Protein AF-A0AAV2RPK0-F1 (afdb_monomer_lite)

Radius of gyration: 23.75 Å; chains: 1; bounding box: 64×41×60 Å

Foldseek 3Di:
DDDDDAFWKKWFAQPPPRDIWIWGFHAAPDDCPDPQNQWTFTQTDPPRDTDIDRQVNGHPIDTQDPVNVVVVLVVDVLQVVQVVVQVVVCVVLVVDDDDDCPPDDAFEKDKDWDWDQDPVGIHIHIDIDTPCVSDPCVPPDPDDPDDDPVNVVVVVVVCVVVVHDDDDDDDPPPVSNDDDDPDDDPDHHHDD

InterPro domains:
  IPR013103 Reverse transcriptase, RNA-dependent DNA polymerase [PF07727] (93-182)

Secondary structure (DSSP, 8-state):
-PPPPTT-EEEEE-TTT--EEEEEEEEESS-TTSTTTTEEEEEETTT--EEEEEGGGSEEEEEE-HHHHHHHHHTSHHHHHHHHHHHHHHHHTT-------SS--EEEEEEEEEEEEETTEEEEEEEEEE-TTSS--SSS-----PPPHHHHHHHHHHHHHTTPPP-----TTGGGSPPPP-S-----EEE-

pLDDT: mean 79.2, std 11.33, range [47.5, 97.06]

Sequence (192 aa):
MGYWKKGQRFQGLDPVTGMLISGKILGRAGKVTGVNKDCYNVQLDNDGWTGWFNLATLRELSEVNENIEMIILFSNDAVSLAKNKEIQTWIDNKVFEVVPNEGQRAISVRWIVTEKTKDNGLVIKARLVARGFEEDTTSLRKDSPTCSKESVRLLVAFASSKQWACNTVDVKSAYLQGDKIERDIPKTTTRI

Structure (mmCIF, N/CA/C/O backbone):
data_AF-A0AAV2RPK0-F1
#
_entry.id   AF-A0AAV2RPK0-F1
#
loop_
_atom_site.group_PDB
_atom_site.id
_atom_site.type_symbol
_atom_site.label_atom_id
_atom_site.label_alt_id
_atom_site.label_comp_id
_atom_site.label_asym_id
_atom_site.label_entity_id
_atom_site.label_seq_id
_atom_site.pdbx_PDB_ins_code
_atom_site.Cartn_x
_atom_site.Cartn_y
_atom_site.Cartn_z
_atom_site.occupancy
_atom_site.B_iso_or_equiv
_atom_site.auth_seq_id
_atom_site.auth_comp_id
_atom_site.auth_asym_id
_atom_site.auth_atom_id
_atom_site.pdbx_PDB_model_num
ATOM 1 N N . MET A 1 1 ? 17.422 23.963 16.331 1.00 50.62 1 MET A N 1
ATOM 2 C CA . MET A 1 1 ? 16.840 22.823 15.592 1.00 50.62 1 MET A CA 1
ATOM 3 C C . MET A 1 1 ? 15.328 22.899 15.700 1.00 50.62 1 MET A C 1
ATOM 5 O O . MET A 1 1 ? 14.833 23.236 16.770 1.00 50.62 1 MET A O 1
ATOM 9 N N . GLY A 1 2 ? 14.617 22.697 14.589 1.00 66.88 2 GLY A N 1
ATOM 10 C CA . GLY A 1 2 ? 13.153 22.657 14.579 1.00 66.88 2 GLY A CA 1
ATOM 11 C C . GLY A 1 2 ? 12.616 21.484 15.403 1.00 66.88 2 GLY A C 1
ATOM 12 O O . GLY A 1 2 ? 13.356 20.567 15.747 1.00 66.88 2 GLY A O 1
ATOM 13 N N . TYR A 1 3 ? 11.335 21.531 15.754 1.00 77.06 3 TYR A N 1
ATOM 14 C CA . TYR A 1 3 ? 10.669 20.417 16.426 1.00 77.06 3 TYR A CA 1
ATOM 15 C C . TYR A 1 3 ? 10.480 19.249 15.457 1.00 77.06 3 TYR A C 1
ATOM 17 O O . TYR A 1 3 ? 10.251 19.457 14.263 1.00 77.06 3 TYR A O 1
ATOM 25 N N . TRP A 1 4 ? 10.493 18.034 15.993 1.00 83.62 4 TRP A N 1
ATOM 26 C CA . TRP A 1 4 ? 10.184 16.857 15.202 1.00 83.62 4 TRP A CA 1
ATOM 27 C C . TRP A 1 4 ? 8.678 16.715 14.975 1.00 83.62 4 TRP A C 1
ATOM 29 O O . TRP A 1 4 ? 7.860 16.903 15.883 1.00 83.62 4 TRP A O 1
ATOM 39 N N . LYS A 1 5 ? 8.308 16.374 13.746 1.00 83.44 5 LYS A N 1
ATOM 40 C CA . LYS A 1 5 ? 6.942 16.144 13.288 1.00 83.44 5 LYS A CA 1
ATOM 41 C C . LYS A 1 5 ? 6.617 14.655 13.333 1.00 83.44 5 LYS A C 1
ATOM 43 O O . LYS A 1 5 ? 7.469 13.796 13.118 1.00 83.44 5 LYS A O 1
ATOM 48 N N . LYS A 1 6 ? 5.339 14.352 13.568 1.00 82.69 6 LYS A N 1
ATOM 49 C CA . LYS A 1 6 ? 4.816 12.987 13.466 1.00 82.69 6 LYS A CA 1
ATOM 50 C C . LYS A 1 6 ? 5.127 12.423 12.078 1.00 82.69 6 LYS A C 1
ATOM 52 O O . LYS A 1 6 ? 4.790 13.048 11.077 1.00 82.69 6 LYS A O 1
ATOM 57 N N . GLY A 1 7 ? 5.718 11.236 12.043 1.00 75.31 7 GLY A N 1
ATOM 58 C CA . GLY A 1 7 ? 6.092 10.535 10.822 1.00 75.31 7 GLY A CA 1
ATOM 59 C C . GLY A 1 7 ? 7.565 10.657 10.438 1.00 75.31 7 GLY A C 1
ATOM 60 O O . GLY A 1 7 ? 8.012 9.786 9.704 1.00 75.31 7 GLY A O 1
ATOM 61 N N . GLN A 1 8 ? 8.306 11.646 10.955 1.00 84.50 8 GLN A N 1
ATOM 62 C CA . GLN A 1 8 ? 9.751 11.754 10.719 1.00 84.50 8 GLN A CA 1
ATOM 63 C C . GLN A 1 8 ? 10.505 10.607 11.397 1.00 84.50 8 GLN A C 1
ATOM 65 O O . GLN A 1 8 ? 10.111 10.159 12.483 1.00 84.50 8 GLN A O 1
ATOM 70 N N . ARG A 1 9 ? 11.602 10.165 10.781 1.00 84.19 9 ARG A N 1
ATOM 71 C CA . ARG A 1 9 ? 12.563 9.259 11.404 1.00 84.19 9 ARG A CA 1
ATOM 72 C C . ARG A 1 9 ? 13.792 9.984 11.903 1.00 84.19 9 ARG A C 1
ATOM 74 O O . ARG A 1 9 ? 14.285 10.928 11.288 1.00 84.19 9 ARG A O 1
ATOM 81 N N . PHE A 1 10 ? 14.309 9.475 13.006 1.00 86.94 10 PHE A N 1
ATOM 82 C CA . PHE A 1 10 ? 15.571 9.898 13.573 1.00 86.94 10 PHE A CA 1
ATOM 83 C C . PHE A 1 10 ? 16.553 8.733 13.566 1.00 86.94 10 PHE A C 1
ATOM 85 O O . PHE A 1 10 ? 16.163 7.568 13.652 1.00 86.94 10 PHE A O 1
ATOM 92 N N . GLN A 1 11 ? 17.829 9.078 13.502 1.00 86.75 11 GLN A N 1
ATOM 93 C CA . GLN A 1 11 ? 18.926 8.194 13.854 1.00 86.75 11 GLN A CA 1
ATOM 94 C C . GLN A 1 11 ? 19.863 8.949 14.795 1.00 86.75 11 GLN A C 1
ATOM 96 O O . GLN A 1 11 ? 20.051 10.161 14.663 1.00 86.75 11 GLN A O 1
ATOM 101 N N . GLY A 1 12 ? 20.439 8.241 15.752 1.00 85.62 12 GLY A N 1
ATOM 102 C CA . GLY A 1 12 ? 21.429 8.783 16.667 1.00 85.62 12 GLY A CA 1
ATOM 103 C C . GLY A 1 12 ? 22.145 7.665 17.403 1.00 85.62 12 GLY A C 1
ATOM 104 O O . GLY A 1 12 ? 21.706 6.519 17.397 1.00 85.62 12 GLY A O 1
ATOM 105 N N . LEU A 1 13 ? 23.263 7.995 18.029 1.00 84.75 13 LEU A N 1
ATOM 106 C CA . LEU A 1 13 ? 24.045 7.051 18.814 1.00 84.75 13 LEU A CA 1
ATOM 107 C C . LEU A 1 13 ? 23.653 7.156 20.286 1.00 84.75 13 LEU A C 1
ATOM 109 O O . LEU A 1 13 ? 23.556 8.258 20.839 1.00 84.75 13 LEU A O 1
ATOM 113 N N . ASP A 1 14 ? 23.458 6.008 20.927 1.00 84.56 14 ASP A N 1
ATOM 114 C CA . ASP A 1 14 ? 23.323 5.933 22.377 1.00 84.56 14 ASP A CA 1
ATOM 115 C C . ASP A 1 14 ? 24.609 6.477 23.032 1.00 84.56 14 ASP A C 1
ATOM 117 O O . ASP A 1 14 ? 25.707 5.995 22.731 1.00 84.56 14 ASP A O 1
ATOM 121 N N . PRO A 1 15 ? 24.523 7.476 23.927 1.00 82.12 15 PRO A N 1
ATOM 122 C CA . PRO A 1 15 ? 25.696 8.060 24.573 1.00 82.12 15 PRO A CA 1
ATOM 123 C C . PRO A 1 15 ? 26.467 7.082 25.471 1.00 82.12 15 PRO A C 1
ATOM 125 O O . PRO A 1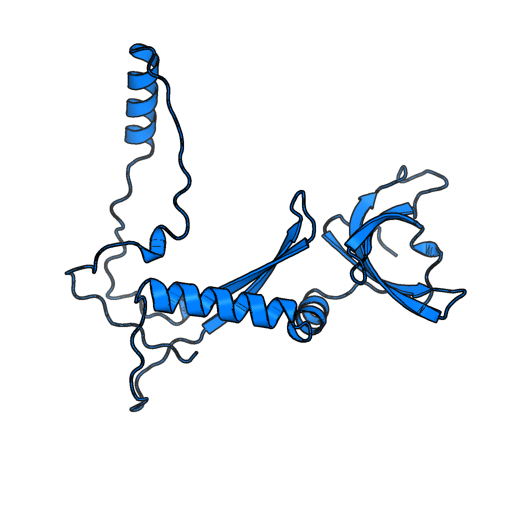 15 ? 27.632 7.354 25.765 1.00 82.12 15 PRO A O 1
ATOM 128 N N . VAL A 1 16 ? 25.830 6.002 25.936 1.00 83.00 16 VAL A N 1
ATOM 129 C CA . VAL A 1 16 ? 26.418 5.008 26.845 1.00 83.00 16 VAL A CA 1
ATOM 130 C C . VAL A 1 16 ? 26.957 3.818 26.065 1.00 83.00 16 VAL A C 1
ATOM 132 O O . VAL A 1 16 ? 28.109 3.435 26.249 1.00 83.00 16 VAL A O 1
ATOM 135 N N . THR A 1 17 ? 26.132 3.228 25.200 1.00 82.19 17 THR A N 1
ATOM 136 C CA . THR A 1 17 ? 26.488 1.986 24.495 1.00 82.19 17 THR A CA 1
ATOM 137 C C . THR A 1 17 ? 27.165 2.229 23.148 1.00 82.19 17 THR A C 1
ATOM 139 O O . THR A 1 17 ? 27.795 1.321 22.612 1.00 82.19 17 THR A O 1
ATOM 142 N N . GLY A 1 18 ? 27.046 3.436 22.582 1.00 80.19 18 GLY A N 1
ATOM 143 C CA . GLY A 1 18 ? 27.517 3.751 21.232 1.00 80.19 18 GLY A CA 1
ATOM 144 C C . GLY A 1 18 ? 26.730 3.044 20.125 1.00 80.19 18 GLY A C 1
ATOM 145 O O . GLY A 1 18 ? 27.115 3.126 18.961 1.00 80.19 18 GLY A O 1
ATOM 146 N N . MET A 1 19 ? 25.646 2.338 20.461 1.00 79.50 19 MET A N 1
ATOM 147 C CA . MET A 1 19 ? 24.810 1.654 19.482 1.00 79.50 19 MET A CA 1
ATOM 148 C C . MET A 1 19 ? 23.970 2.654 18.692 1.00 79.50 19 MET A C 1
ATOM 150 O O . MET A 1 19 ? 23.486 3.651 19.234 1.00 79.50 19 MET A O 1
ATOM 154 N N . LEU A 1 20 ? 23.769 2.362 17.407 1.00 80.25 20 LEU A N 1
ATOM 155 C CA . LEU A 1 20 ? 22.861 3.125 16.563 1.00 80.25 20 LEU A CA 1
ATOM 156 C C . LEU A 1 20 ? 21.414 2.853 16.985 1.00 80.25 20 LEU A C 1
ATOM 158 O O . LEU A 1 20 ? 20.930 1.723 16.922 1.00 80.25 20 LEU A O 1
ATOM 162 N N . ILE A 1 21 ? 20.730 3.918 17.385 1.00 82.00 21 ILE A N 1
ATOM 163 C CA . ILE A 1 21 ? 19.302 3.948 17.664 1.00 82.00 21 ILE A CA 1
ATOM 164 C C . ILE A 1 21 ? 18.639 4.696 16.514 1.00 82.00 21 ILE A C 1
ATOM 166 O O . ILE A 1 21 ? 18.865 5.892 16.322 1.00 82.00 21 ILE A O 1
ATOM 170 N N . SER A 1 22 ? 17.794 3.995 15.767 1.00 84.19 22 SER A N 1
ATOM 171 C CA . SER A 1 22 ? 16.928 4.599 14.762 1.00 84.19 22 SER A CA 1
ATOM 172 C C . SER A 1 22 ? 15.473 4.244 15.022 1.00 84.19 22 SER A C 1
ATOM 174 O O . SER A 1 22 ? 15.149 3.207 15.612 1.00 84.19 22 SER A O 1
ATOM 176 N N . GLY A 1 23 ? 14.582 5.147 14.634 1.00 82.88 23 GLY A N 1
ATOM 177 C CA . GLY A 1 23 ? 13.164 4.959 14.867 1.00 82.88 23 GLY A CA 1
ATOM 178 C C . GLY A 1 23 ? 12.308 6.078 14.310 1.00 82.88 23 GLY A C 1
ATOM 179 O O . GLY A 1 23 ? 12.785 7.124 13.867 1.00 82.88 23 GLY A O 1
ATOM 180 N N . LYS A 1 24 ? 11.000 5.854 14.356 1.00 86.62 24 LYS A N 1
ATOM 181 C CA . LYS A 1 24 ? 9.972 6.748 13.839 1.00 86.62 24 LYS A CA 1
ATOM 182 C C . LYS A 1 24 ? 9.263 7.503 14.950 1.00 86.62 24 LYS A C 1
ATOM 184 O O . LYS A 1 24 ? 8.900 6.938 15.978 1.00 86.62 24 LYS A O 1
ATOM 189 N N . ILE A 1 25 ? 8.980 8.777 14.712 1.00 88.38 25 ILE A N 1
ATOM 190 C CA . ILE A 1 25 ? 8.284 9.642 15.664 1.00 88.38 25 ILE A CA 1
ATOM 191 C C . ILE A 1 25 ? 6.773 9.485 15.495 1.00 88.38 25 ILE A C 1
ATOM 193 O O . ILE A 1 25 ? 6.189 9.850 14.472 1.00 88.38 25 ILE A O 1
ATOM 197 N N . LEU A 1 26 ? 6.115 8.962 16.529 1.00 85.75 26 LEU A N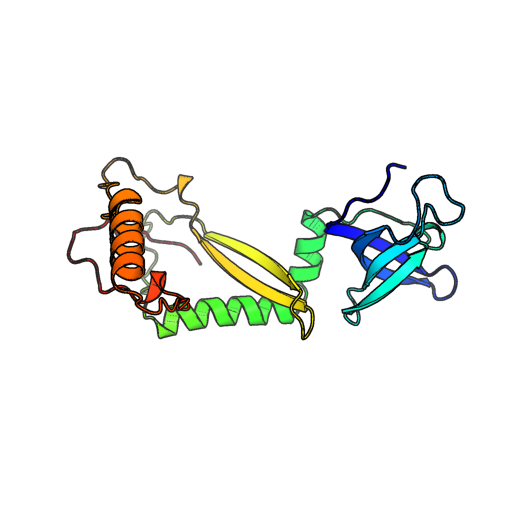 1
ATOM 198 C CA . LEU A 1 26 ? 4.665 8.764 16.587 1.00 85.75 26 LEU A CA 1
ATOM 199 C C . LEU A 1 26 ? 3.922 10.034 17.021 1.00 85.75 26 LEU A C 1
ATOM 201 O O . LEU A 1 26 ? 2.770 10.252 16.637 1.00 85.75 26 LEU A O 1
ATOM 205 N N . GLY A 1 27 ? 4.579 10.885 17.808 1.00 86.56 27 GLY A N 1
ATOM 206 C CA . GLY A 1 27 ? 4.030 12.143 18.304 1.00 86.56 27 GLY A CA 1
ATOM 207 C C . GLY A 1 27 ? 4.846 12.703 19.465 1.00 86.56 27 GLY A C 1
ATOM 208 O O . GLY A 1 27 ? 5.878 12.151 19.836 1.00 86.56 27 GLY A O 1
ATOM 209 N N . ARG A 1 28 ? 4.385 13.801 20.064 1.00 85.12 28 ARG A N 1
ATOM 210 C CA . ARG A 1 28 ? 5.017 14.356 21.269 1.00 85.12 28 ARG A CA 1
ATOM 211 C C . ARG A 1 28 ? 4.557 13.627 22.524 1.00 85.12 28 ARG A C 1
ATOM 213 O O . ARG A 1 28 ? 3.370 13.347 22.663 1.00 85.12 28 ARG A O 1
ATOM 220 N N . ALA A 1 29 ? 5.493 13.389 23.439 1.00 85.06 29 ALA A N 1
ATOM 221 C CA . ALA A 1 29 ? 5.186 12.896 24.779 1.00 85.06 29 ALA A CA 1
ATOM 222 C C . ALA A 1 29 ? 4.979 14.053 25.781 1.00 85.06 29 ALA A C 1
ATOM 224 O O . ALA A 1 29 ? 4.262 13.892 26.764 1.00 85.06 29 ALA A O 1
ATOM 225 N N . GLY A 1 30 ? 5.572 15.231 25.530 1.00 78.94 30 GLY A N 1
ATOM 226 C CA . GLY A 1 30 ? 5.500 16.406 26.410 1.00 78.94 30 GLY A CA 1
ATOM 227 C C . GLY A 1 30 ? 4.874 17.663 25.785 1.00 78.94 30 GLY A C 1
ATOM 228 O O . GLY A 1 30 ? 4.741 17.791 24.566 1.00 78.94 30 GLY A O 1
ATOM 229 N N . LYS A 1 31 ? 4.506 18.632 26.641 1.00 76.06 31 LYS A N 1
ATOM 230 C CA . LYS A 1 31 ? 4.073 19.980 26.220 1.00 76.06 31 LYS A CA 1
ATOM 231 C C . LYS A 1 31 ? 5.233 20.740 25.570 1.00 76.06 31 LYS A C 1
ATOM 233 O O . LYS A 1 31 ? 6.363 20.671 26.040 1.00 76.06 31 LYS A O 1
ATOM 238 N N . VAL A 1 32 ? 4.920 21.543 24.550 1.00 76.25 32 VAL A N 1
ATOM 239 C CA . VAL A 1 32 ? 5.898 22.302 23.741 1.00 76.25 32 VAL A CA 1
ATOM 240 C C . VAL A 1 32 ? 6.810 23.203 24.577 1.00 76.25 32 VAL A C 1
ATOM 242 O O . VAL A 1 32 ? 7.992 23.326 24.281 1.00 76.25 32 VAL A O 1
ATOM 245 N N . THR A 1 33 ? 6.255 23.823 25.615 1.00 74.44 33 THR A N 1
ATOM 246 C CA . THR A 1 33 ? 6.937 24.779 26.496 1.00 74.44 33 THR A CA 1
ATOM 247 C C . THR A 1 33 ? 7.351 24.170 27.840 1.00 74.44 33 THR A C 1
ATOM 249 O O . THR A 1 33 ? 7.776 24.895 28.734 1.00 74.44 33 THR A O 1
ATOM 252 N N . GLY A 1 34 ? 7.194 22.854 28.018 1.00 74.88 34 GLY A N 1
ATOM 253 C CA . GLY A 1 34 ? 7.483 22.169 29.278 1.00 74.88 34 GLY A CA 1
ATOM 254 C C . GLY A 1 34 ? 8.937 21.714 29.418 1.00 74.88 34 GLY A C 1
ATOM 255 O O . GLY A 1 34 ? 9.715 21.748 28.468 1.00 74.88 34 GLY A O 1
ATOM 256 N N . VAL A 1 35 ? 9.280 21.204 30.604 1.00 76.62 35 VAL A N 1
ATOM 257 C CA . VAL A 1 35 ? 10.599 20.609 30.908 1.00 76.62 35 VAL A CA 1
ATOM 258 C C . VAL A 1 35 ? 10.913 19.423 29.979 1.00 76.62 35 VAL A C 1
ATOM 260 O O . VAL A 1 35 ? 12.045 19.255 29.545 1.00 76.62 35 VAL A O 1
ATOM 263 N N . ASN A 1 36 ? 9.885 18.669 29.574 1.00 82.19 36 ASN A N 1
ATOM 264 C CA . ASN A 1 36 ? 9.987 17.497 28.694 1.00 82.19 36 ASN A CA 1
ATOM 265 C C . ASN A 1 36 ? 9.719 17.828 27.211 1.00 82.19 36 ASN A C 1
ATOM 267 O O . ASN A 1 36 ? 9.103 17.036 26.496 1.00 82.19 36 ASN A O 1
ATOM 271 N N . LYS A 1 37 ? 10.126 19.015 26.742 1.00 80.12 37 LYS A N 1
ATOM 272 C CA . LYS A 1 37 ? 9.890 19.482 25.357 1.00 80.12 37 LYS A CA 1
ATOM 273 C C . LYS A 1 37 ? 10.536 18.599 24.275 1.00 80.12 37 LYS A C 1
ATOM 275 O O . LYS A 1 37 ? 10.064 18.597 23.134 1.00 80.12 37 LYS A O 1
ATOM 280 N N . ASP A 1 38 ? 11.575 17.855 24.658 1.00 83.44 38 ASP A N 1
ATOM 281 C CA . ASP A 1 38 ? 12.376 16.979 23.795 1.00 83.44 38 ASP A CA 1
ATOM 282 C C . ASP A 1 38 ? 12.010 15.487 23.941 1.00 83.44 38 ASP A C 1
ATOM 284 O O . ASP A 1 38 ? 12.634 14.624 23.324 1.00 83.44 38 ASP A O 1
ATOM 288 N N . CYS A 1 39 ? 10.962 15.175 24.717 1.00 87.00 39 CYS A N 1
ATOM 289 C CA . CYS A 1 39 ? 10.415 13.825 24.830 1.00 87.00 39 CYS A CA 1
ATOM 290 C C . CYS A 1 39 ? 9.373 13.560 23.734 1.00 87.00 39 CYS A C 1
ATOM 292 O O . CYS A 1 39 ? 8.341 14.242 23.641 1.00 87.00 39 CYS A O 1
ATOM 294 N N . TYR A 1 40 ? 9.609 12.518 22.941 1.00 89.31 40 TYR A N 1
ATOM 295 C CA . TYR A 1 40 ? 8.740 12.088 21.848 1.00 89.31 40 TYR A CA 1
ATOM 296 C C . TYR A 1 40 ? 8.303 10.646 22.058 1.00 89.31 40 TYR A C 1
ATOM 298 O O . TYR A 1 40 ? 9.058 9.828 22.568 1.00 89.31 40 TYR A O 1
ATOM 306 N N . ASN A 1 41 ? 7.078 10.336 21.646 1.00 88.50 41 ASN A N 1
ATOM 307 C CA . ASN A 1 41 ? 6.655 8.954 21.483 1.00 88.50 41 ASN A CA 1
ATOM 308 C C . ASN A 1 41 ? 7.306 8.437 20.204 1.00 88.50 41 ASN A C 1
ATOM 310 O O . ASN A 1 41 ? 7.085 9.005 19.130 1.00 88.50 41 ASN A O 1
ATOM 314 N N . VAL A 1 42 ? 8.108 7.391 20.327 1.00 88.69 42 VAL A N 1
ATOM 315 C CA . VAL A 1 42 ? 8.894 6.811 19.242 1.00 88.69 42 VAL A CA 1
ATOM 316 C C . VAL A 1 42 ? 8.571 5.333 19.080 1.00 88.69 42 VAL A C 1
ATOM 318 O O . VAL A 1 42 ? 8.123 4.677 20.020 1.00 88.69 42 VAL A O 1
ATOM 321 N N . GLN A 1 43 ? 8.797 4.829 17.875 1.00 84.69 43 GLN A N 1
ATOM 322 C CA . GLN A 1 43 ? 8.841 3.411 17.558 1.00 84.69 43 GLN A CA 1
ATOM 323 C C . GLN A 1 43 ? 10.235 3.094 17.022 1.00 84.69 43 GLN A C 1
ATOM 325 O O . GLN A 1 43 ? 10.616 3.668 16.005 1.00 84.69 43 GLN A O 1
ATOM 330 N N . LEU A 1 44 ? 10.997 2.242 17.704 1.00 82.31 44 LEU A N 1
ATOM 331 C CA . LEU A 1 44 ? 12.353 1.879 17.286 1.00 82.31 44 LEU A CA 1
ATOM 332 C C . LEU A 1 44 ? 12.332 0.869 16.134 1.00 82.31 44 LEU A C 1
ATOM 334 O O . LEU A 1 44 ? 11.418 0.052 16.031 1.00 82.31 44 LEU A O 1
ATOM 338 N N . ASP A 1 45 ? 13.349 0.926 15.276 1.00 74.81 45 ASP A N 1
ATOM 339 C CA . ASP A 1 45 ? 13.435 0.075 14.083 1.00 74.81 45 ASP A CA 1
ATOM 340 C C . ASP A 1 45 ? 13.944 -1.341 14.394 1.00 74.81 45 ASP A C 1
ATOM 342 O O . ASP A 1 45 ? 13.557 -2.290 13.716 1.00 74.81 45 ASP A O 1
ATOM 346 N N . ASN A 1 46 ? 14.785 -1.495 15.422 1.00 69.19 46 ASN A N 1
ATOM 347 C CA . ASN A 1 46 ? 15.462 -2.762 15.726 1.00 69.19 46 ASN A CA 1
ATOM 348 C C . ASN A 1 46 ? 14.507 -3.845 16.250 1.00 69.19 46 ASN A C 1
ATOM 350 O O . ASN A 1 46 ? 14.610 -5.007 15.866 1.00 69.19 46 ASN A O 1
ATOM 354 N N . ASP A 1 47 ? 13.591 -3.473 17.140 1.00 69.94 47 ASP A N 1
ATOM 355 C CA . ASP A 1 47 ? 12.708 -4.389 17.871 1.00 69.94 47 ASP A CA 1
ATOM 356 C C . ASP A 1 47 ? 11.226 -3.994 17.773 1.00 69.94 47 ASP A C 1
ATOM 358 O O . ASP A 1 47 ? 10.350 -4.684 18.298 1.00 69.94 47 ASP A O 1
ATOM 362 N N . GLY A 1 48 ? 10.922 -2.886 17.090 1.00 68.38 48 GLY A N 1
ATOM 363 C CA . GLY A 1 48 ? 9.571 -2.347 17.001 1.00 68.38 48 GLY A CA 1
ATOM 364 C C . GLY A 1 48 ? 9.052 -1.774 18.320 1.00 68.38 48 GLY A C 1
ATOM 365 O O . GLY A 1 48 ? 7.855 -1.480 18.391 1.00 68.38 48 GLY A O 1
ATOM 366 N N . TRP A 1 49 ? 9.902 -1.619 19.345 1.00 81.12 49 TRP A N 1
ATOM 367 C CA . TRP A 1 49 ? 9.493 -1.130 20.658 1.00 81.12 49 TRP A CA 1
ATOM 368 C C . TRP A 1 49 ? 8.890 0.266 20.553 1.00 81.12 49 TRP A C 1
ATOM 370 O O . TRP A 1 49 ? 9.431 1.154 19.890 1.00 81.12 49 TRP A O 1
ATOM 380 N N . THR A 1 50 ? 7.764 0.465 21.237 1.00 83.69 50 THR A N 1
ATOM 381 C CA . THR A 1 50 ? 7.071 1.750 21.297 1.00 83.69 50 THR A CA 1
ATOM 382 C C . THR A 1 50 ? 7.083 2.302 22.710 1.00 83.69 50 THR A C 1
ATOM 384 O O . THR A 1 50 ? 6.625 1.640 23.642 1.00 83.69 50 THR A O 1
ATOM 387 N N . GLY A 1 51 ? 7.501 3.551 22.857 1.00 87.62 51 GLY A N 1
ATOM 388 C CA . GLY A 1 51 ? 7.447 4.256 24.130 1.00 87.62 51 GLY A CA 1
ATOM 389 C C . GLY A 1 51 ? 7.899 5.699 23.992 1.00 87.62 51 GLY A C 1
ATOM 390 O O . GLY A 1 51 ? 8.099 6.198 22.884 1.00 87.62 51 GLY A O 1
ATOM 391 N N . TRP A 1 52 ? 8.020 6.400 25.117 1.00 88.31 52 TRP A N 1
ATOM 392 C CA . TRP A 1 52 ? 8.545 7.759 25.110 1.00 88.31 52 TRP A CA 1
ATOM 393 C C . TRP A 1 52 ? 10.066 7.728 25.244 1.00 88.31 52 TRP A C 1
ATOM 395 O O . TRP A 1 52 ? 10.619 6.986 26.054 1.00 88.31 52 TRP A O 1
ATOM 405 N N . PHE A 1 53 ? 10.738 8.551 24.449 1.00 86.19 53 PHE A N 1
ATOM 406 C CA . PHE A 1 53 ? 12.185 8.683 24.448 1.00 86.19 53 PHE A CA 1
ATOM 407 C C . PHE A 1 53 ? 12.561 10.162 24.398 1.00 86.19 53 PHE A C 1
ATOM 409 O O . PHE A 1 53 ? 11.940 10.953 23.681 1.00 86.19 53 PHE A O 1
ATOM 416 N N . ASN A 1 54 ? 13.562 10.555 25.183 1.00 87.88 54 ASN A N 1
ATOM 417 C CA . ASN A 1 54 ? 14.103 11.906 25.128 1.00 87.88 54 ASN A CA 1
ATOM 418 C C . ASN A 1 54 ? 15.163 11.965 24.025 1.00 87.88 54 ASN A C 1
ATOM 420 O O . ASN A 1 54 ? 16.269 11.482 24.215 1.00 87.88 54 ASN A O 1
ATOM 424 N N . LEU A 1 55 ? 14.835 12.554 22.874 1.00 85.81 55 LEU A N 1
ATOM 425 C CA . LEU A 1 55 ? 15.747 12.574 21.723 1.00 85.81 55 LEU A CA 1
ATOM 426 C C . LEU A 1 55 ? 17.016 13.399 21.982 1.00 85.81 55 LEU A C 1
ATOM 428 O O . LEU A 1 55 ? 18.028 13.164 21.331 1.00 85.81 55 LEU A O 1
ATOM 432 N N . ALA A 1 56 ? 16.993 14.329 22.943 1.00 84.56 56 ALA A N 1
ATOM 433 C CA . ALA A 1 56 ? 18.161 15.138 23.288 1.00 84.56 56 ALA A CA 1
ATOM 434 C C . ALA A 1 56 ? 19.280 14.333 23.972 1.00 84.56 56 ALA A C 1
ATOM 436 O O . ALA A 1 56 ? 20.391 14.842 24.108 1.00 84.56 56 ALA A O 1
ATOM 437 N N . THR A 1 57 ? 19.011 13.099 24.415 1.00 85.50 57 THR A N 1
ATOM 438 C CA . THR A 1 57 ? 20.047 12.234 24.996 1.00 85.50 57 THR A CA 1
ATOM 439 C C . THR A 1 57 ? 20.935 11.586 23.934 1.00 85.50 57 THR A C 1
ATOM 441 O O . THR A 1 57 ? 22.045 11.172 24.260 1.00 85.50 57 THR A O 1
ATOM 444 N N . LEU A 1 58 ? 20.483 11.512 22.677 1.00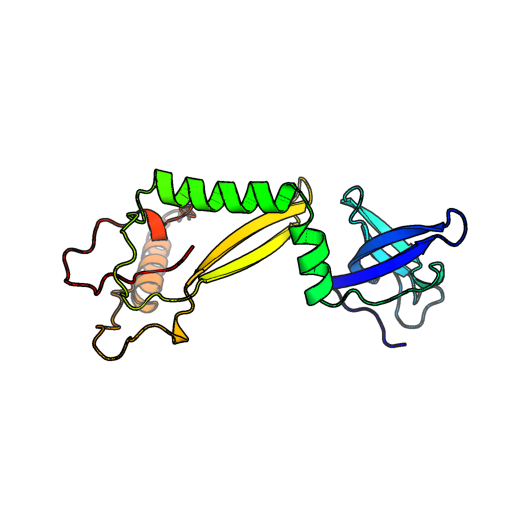 86.25 58 LEU A N 1
ATOM 445 C CA . LEU A 1 58 ? 21.226 10.878 21.589 1.00 86.25 58 LEU A CA 1
ATOM 446 C C . LEU A 1 58 ? 22.351 11.778 21.081 1.00 86.25 58 LEU A C 1
ATOM 448 O O . LEU A 1 58 ? 22.183 12.987 20.906 1.00 86.25 58 LEU A O 1
ATOM 452 N N . ARG A 1 59 ? 23.499 11.167 20.784 1.00 84.00 59 ARG A N 1
ATOM 453 C CA . ARG A 1 59 ? 24.599 11.827 20.072 1.00 84.00 59 ARG A CA 1
ATOM 454 C C . ARG A 1 59 ? 24.370 11.737 18.568 1.00 84.00 59 ARG A C 1
ATOM 456 O O . ARG A 1 59 ? 23.758 10.787 18.092 1.00 84.00 59 ARG A O 1
ATOM 463 N N . GLU A 1 60 ? 24.862 12.733 17.832 1.00 83.06 60 GLU A N 1
ATOM 464 C CA . GLU A 1 60 ? 24.781 12.780 16.359 1.00 83.06 60 GLU A CA 1
ATOM 465 C C . GLU A 1 60 ? 23.351 12.627 15.812 1.00 83.06 60 GLU A C 1
ATOM 467 O O . GLU A 1 60 ? 23.122 12.075 14.735 1.00 83.06 60 GLU A O 1
ATOM 472 N N . LEU A 1 61 ? 22.376 13.138 16.571 1.00 84.12 61 LEU A N 1
ATOM 473 C CA . LEU A 1 61 ? 20.973 13.089 16.194 1.00 84.12 61 LEU A CA 1
ATOM 474 C C . LEU A 1 61 ? 20.772 13.767 14.833 1.00 84.12 61 LEU A C 1
ATOM 476 O O . LEU A 1 61 ? 20.970 14.975 14.684 1.00 84.12 61 LEU A O 1
ATOM 480 N N . SER A 1 62 ? 20.335 12.982 13.856 1.00 82.75 62 SER A N 1
ATOM 481 C CA . SER A 1 62 ? 20.050 13.442 12.502 1.00 82.75 62 SER A CA 1
ATOM 482 C C . SER A 1 62 ? 18.701 12.922 12.027 1.00 82.75 62 SER A C 1
ATOM 484 O O . SER A 1 62 ? 18.232 11.856 12.434 1.00 82.75 62 SER A O 1
ATOM 486 N N . GLU A 1 63 ? 18.041 13.720 11.190 1.00 80.00 63 GLU A N 1
ATOM 487 C CA . GLU A 1 63 ? 16.832 13.288 10.495 1.00 80.00 63 GLU A CA 1
ATOM 488 C C . GLU A 1 63 ? 17.237 12.332 9.379 1.00 80.00 63 GLU A C 1
ATOM 490 O O . GLU A 1 63 ? 18.071 12.662 8.530 1.00 80.00 63 GLU A O 1
ATOM 495 N N . VAL A 1 64 ? 16.652 11.136 9.393 1.00 71.56 64 VAL A N 1
ATOM 496 C CA . VAL A 1 64 ? 16.834 10.191 8.297 1.00 71.56 64 VAL A CA 1
ATOM 497 C C . VAL A 1 64 ? 15.994 10.713 7.141 1.00 71.56 64 VAL A C 1
ATOM 499 O O . VAL A 1 64 ? 14.769 10.749 7.213 1.00 71.56 64 VAL A O 1
ATOM 502 N N . ASN A 1 65 ? 16.662 11.161 6.079 1.00 61.88 65 ASN A N 1
ATOM 503 C CA . ASN A 1 65 ? 15.990 11.570 4.850 1.00 61.88 65 ASN A CA 1
ATOM 504 C C . ASN A 1 65 ? 15.178 10.378 4.302 1.00 61.88 65 ASN A C 1
ATOM 506 O O . ASN A 1 65 ? 15.677 9.252 4.320 1.00 61.88 65 ASN A O 1
ATOM 510 N N . GLU A 1 66 ? 13.975 10.611 3.768 1.00 56.03 66 GLU A N 1
ATOM 511 C CA . GLU A 1 66 ? 13.103 9.584 3.160 1.00 56.03 66 GLU A CA 1
ATOM 512 C C . GLU A 1 66 ? 13.858 8.686 2.152 1.00 56.03 66 GLU A C 1
ATOM 514 O O . GLU A 1 66 ? 13.574 7.496 2.007 1.00 56.03 66 GLU A O 1
ATOM 519 N N . ASN A 1 67 ? 14.883 9.234 1.488 1.00 49.62 67 ASN A N 1
ATOM 520 C CA . ASN A 1 67 ? 15.750 8.484 0.574 1.00 49.62 67 ASN A CA 1
ATOM 521 C C . ASN A 1 67 ? 16.661 7.457 1.281 1.00 49.62 67 ASN A C 1
ATOM 523 O O . ASN A 1 67 ? 16.916 6.392 0.724 1.00 49.62 67 ASN A O 1
ATOM 527 N N . ILE A 1 68 ? 17.137 7.749 2.497 1.00 47.50 68 ILE A N 1
ATOM 528 C CA . ILE A 1 68 ? 17.956 6.842 3.322 1.00 47.50 68 ILE A CA 1
ATOM 529 C C . ILE A 1 68 ? 17.062 5.813 4.029 1.00 47.50 68 ILE A C 1
ATOM 531 O O . ILE A 1 68 ? 17.441 4.645 4.099 1.00 47.50 68 ILE A O 1
ATOM 535 N N . GLU A 1 69 ? 15.846 6.192 4.450 1.00 50.97 69 GLU A N 1
ATOM 536 C CA . GLU A 1 69 ? 14.842 5.234 4.946 1.00 50.97 69 GLU A CA 1
ATOM 537 C C . GLU A 1 69 ? 14.581 4.135 3.913 1.00 50.97 69 GLU A C 1
ATOM 539 O O . GLU A 1 69 ? 14.570 2.952 4.248 1.00 50.97 69 GLU A O 1
ATOM 544 N N . MET A 1 70 ? 14.427 4.518 2.639 1.00 47.56 70 MET A N 1
ATOM 545 C CA . MET A 1 70 ? 14.273 3.563 1.547 1.00 47.56 70 MET A CA 1
ATOM 546 C C . MET A 1 70 ? 15.470 2.609 1.449 1.00 47.56 70 MET A C 1
ATOM 548 O O . MET A 1 70 ? 15.256 1.414 1.289 1.00 47.56 70 MET A O 1
ATOM 552 N N . ILE A 1 71 ? 16.713 3.084 1.575 1.00 48.78 71 ILE A N 1
ATOM 553 C CA . ILE A 1 71 ? 17.926 2.248 1.470 1.00 48.78 71 ILE A CA 1
ATOM 554 C C . ILE A 1 71 ? 18.048 1.256 2.642 1.00 48.78 71 ILE A C 1
ATOM 556 O O . ILE A 1 71 ? 18.366 0.083 2.418 1.00 48.78 71 ILE A O 1
ATOM 560 N N . ILE A 1 72 ? 17.741 1.690 3.869 1.00 51.62 72 ILE A N 1
ATOM 561 C CA . ILE A 1 72 ? 17.718 0.819 5.059 1.00 51.62 72 ILE A CA 1
ATOM 562 C C . ILE A 1 72 ? 16.603 -0.228 4.921 1.00 51.62 72 ILE A C 1
ATOM 564 O O . ILE A 1 72 ? 16.818 -1.410 5.186 1.00 51.62 72 ILE A O 1
ATOM 568 N N . LEU A 1 73 ? 15.438 0.172 4.402 1.00 51.97 73 LEU A N 1
ATOM 569 C CA . LEU A 1 73 ? 14.336 -0.736 4.094 1.00 51.97 73 LEU A CA 1
ATOM 570 C C . LEU A 1 73 ? 14.697 -1.736 2.987 1.00 51.97 73 LEU A C 1
ATOM 572 O O . LEU A 1 73 ? 14.440 -2.924 3.137 1.00 51.97 73 LEU A O 1
ATOM 576 N N . PHE A 1 74 ? 15.315 -1.305 1.885 1.00 49.69 74 PHE A N 1
ATOM 577 C CA . PHE A 1 74 ? 15.670 -2.190 0.767 1.00 49.69 74 PHE A CA 1
ATOM 578 C C . PHE A 1 74 ? 16.761 -3.210 1.109 1.00 49.69 74 PHE A C 1
ATOM 580 O O . PHE A 1 74 ? 16.804 -4.255 0.465 1.00 49.69 74 PHE A O 1
ATOM 587 N N . SER A 1 75 ? 17.600 -2.929 2.110 1.00 53.38 75 SER A N 1
ATOM 588 C CA . SER A 1 75 ? 18.596 -3.874 2.637 1.00 53.38 75 SER A CA 1
ATOM 589 C C . SER A 1 75 ? 17.989 -4.928 3.573 1.00 53.38 75 SER A C 1
ATOM 591 O O . SER A 1 75 ? 18.663 -5.883 3.941 1.00 53.38 75 SER A O 1
ATOM 593 N N . ASN A 1 76 ? 16.726 -4.759 3.975 1.00 64.38 76 ASN A N 1
ATOM 594 C CA . ASN A 1 76 ? 16.039 -5.636 4.912 1.00 64.38 76 ASN A CA 1
ATOM 595 C C . ASN A 1 76 ? 15.340 -6.789 4.169 1.00 64.38 76 ASN A C 1
ATOM 597 O O . ASN A 1 76 ? 14.534 -6.560 3.259 1.00 64.38 76 ASN A O 1
ATOM 601 N N . ASP A 1 77 ? 15.580 -8.028 4.607 1.00 72.19 77 ASP A N 1
ATOM 602 C CA . ASP A 1 77 ? 14.935 -9.241 4.082 1.00 72.19 77 ASP A CA 1
ATOM 603 C C . ASP A 1 77 ? 13.404 -9.124 4.036 1.00 72.19 77 ASP A C 1
ATOM 605 O O . ASP A 1 77 ? 12.748 -9.634 3.122 1.00 72.19 77 ASP A O 1
ATOM 609 N N . ALA A 1 78 ? 12.815 -8.376 4.972 1.00 73.56 78 ALA A N 1
ATOM 610 C CA . ALA A 1 78 ? 11.380 -8.140 5.026 1.00 73.56 78 ALA A CA 1
ATOM 611 C C . ALA A 1 78 ? 10.833 -7.378 3.799 1.00 73.56 78 ALA A C 1
ATOM 613 O O . ALA A 1 78 ? 9.697 -7.627 3.381 1.00 73.56 78 ALA A O 1
ATOM 614 N N . VAL A 1 79 ? 11.618 -6.493 3.168 1.00 76.38 79 VAL A N 1
ATOM 615 C CA . VAL A 1 79 ? 11.214 -5.826 1.915 1.00 76.38 79 VAL A CA 1
ATOM 616 C C . VAL A 1 79 ? 11.288 -6.784 0.737 1.00 76.38 79 VAL A C 1
ATOM 618 O O . VAL A 1 79 ? 10.368 -6.798 -0.084 1.00 76.38 79 VAL A O 1
ATOM 621 N N . SER A 1 80 ? 12.329 -7.610 0.660 1.00 80.19 80 SER A N 1
ATOM 622 C CA . SER A 1 80 ? 12.456 -8.641 -0.377 1.00 80.19 80 SER A CA 1
ATOM 623 C C . SER A 1 80 ? 11.291 -9.633 -0.318 1.00 80.19 80 SER A C 1
ATOM 625 O O . SER A 1 80 ? 10.651 -9.901 -1.336 1.00 80.19 80 SER A O 1
ATOM 627 N N . LEU A 1 81 ? 10.917 -10.081 0.885 1.00 84.19 81 LEU A N 1
ATOM 628 C CA . LEU A 1 81 ? 9.729 -10.910 1.107 1.00 84.19 81 LEU A CA 1
ATOM 629 C C . LEU A 1 81 ? 8.437 -10.205 0.667 1.00 84.19 81 LEU A C 1
ATOM 631 O O . LEU A 1 81 ? 7.586 -10.817 0.017 1.00 84.19 81 LEU A O 1
ATOM 635 N N . ALA A 1 82 ? 8.286 -8.913 0.974 1.00 85.50 82 ALA A N 1
ATOM 636 C CA . ALA A 1 82 ? 7.116 -8.139 0.563 1.00 85.50 82 ALA A CA 1
ATOM 637 C C . ALA A 1 82 ? 7.026 -7.968 -0.966 1.00 85.50 82 ALA A C 1
ATOM 639 O O . ALA A 1 82 ? 5.930 -8.072 -1.517 1.00 85.50 82 ALA A O 1
ATOM 640 N N . LYS A 1 83 ? 8.155 -7.746 -1.654 1.00 87.56 83 LYS A N 1
ATOM 641 C CA . LYS A 1 83 ? 8.222 -7.676 -3.125 1.00 87.56 83 LYS A CA 1
ATOM 642 C C . LYS A 1 83 ? 7.843 -9.007 -3.766 1.00 87.56 83 LYS A C 1
ATOM 644 O O . LYS A 1 83 ? 6.991 -9.035 -4.650 1.00 87.56 83 LYS A O 1
ATOM 649 N N . ASN A 1 84 ? 8.411 -10.107 -3.272 1.00 88.56 84 ASN A N 1
ATOM 650 C CA . ASN A 1 84 ? 8.109 -11.448 -3.774 1.00 88.56 84 ASN A CA 1
ATOM 651 C C . ASN A 1 84 ? 6.631 -11.796 -3.594 1.00 88.56 84 ASN A C 1
ATOM 653 O O . ASN A 1 84 ? 6.013 -12.353 -4.494 1.00 88.56 84 ASN A O 1
ATOM 657 N N . LYS A 1 85 ? 6.028 -11.403 -2.467 1.00 89.25 85 LYS A N 1
ATOM 658 C CA . LYS A 1 85 ? 4.596 -11.603 -2.220 1.00 89.25 85 LYS A CA 1
ATOM 659 C C . LYS A 1 85 ? 3.703 -10.856 -3.215 1.00 89.25 85 LYS A C 1
ATOM 661 O O . LYS A 1 85 ? 2.663 -11.384 -3.612 1.00 89.25 85 LYS A O 1
ATOM 666 N N . GLU A 1 86 ? 4.084 -9.641 -3.603 1.00 88.94 86 GLU A N 1
ATOM 667 C CA . GLU A 1 86 ? 3.363 -8.875 -4.626 1.00 88.94 86 GLU A CA 1
ATOM 668 C C . GLU A 1 86 ? 3.456 -9.569 -5.992 1.00 88.94 86 GLU A C 1
ATOM 670 O O . GLU A 1 86 ? 2.425 -9.819 -6.613 1.00 88.94 86 GLU A O 1
ATOM 675 N N . ILE A 1 87 ? 4.662 -9.972 -6.413 1.00 89.56 87 ILE A N 1
ATOM 676 C CA . ILE A 1 87 ? 4.868 -10.704 -7.676 1.00 89.56 87 ILE A CA 1
ATOM 677 C C . ILE A 1 87 ? 4.078 -12.016 -7.675 1.00 89.56 87 ILE A C 1
ATOM 679 O O . ILE A 1 87 ? 3.388 -12.311 -8.646 1.00 89.56 87 ILE A O 1
ATOM 683 N N . GLN A 1 88 ? 4.112 -12.772 -6.574 1.00 89.56 88 GLN A N 1
ATOM 684 C CA . GLN A 1 88 ? 3.350 -14.014 -6.449 1.00 89.56 88 GLN A CA 1
ATOM 685 C C . GLN A 1 88 ? 1.851 -13.764 -6.621 1.00 89.56 88 GLN A C 1
ATOM 687 O O . GLN A 1 88 ? 1.188 -14.487 -7.353 1.00 89.56 88 GLN A O 1
ATOM 692 N N . THR A 1 89 ? 1.328 -12.681 -6.037 1.00 88.94 89 THR A N 1
ATOM 693 C CA . THR A 1 89 ? -0.081 -12.302 -6.213 1.00 88.94 89 THR A CA 1
ATOM 694 C C . THR A 1 89 ? -0.406 -12.041 -7.687 1.00 88.94 89 THR A C 1
ATOM 696 O O . THR A 1 89 ? -1.488 -12.398 -8.147 1.00 88.94 89 THR A O 1
ATOM 699 N N . TRP A 1 90 ? 0.503 -11.433 -8.450 1.00 89.19 90 TRP A N 1
ATOM 700 C CA . TRP A 1 90 ? 0.297 -11.205 -9.883 1.00 89.19 90 TRP A CA 1
ATOM 701 C C . TRP A 1 90 ? 0.345 -12.506 -10.693 1.00 89.19 90 TRP A C 1
ATOM 703 O O . TRP A 1 90 ? -0.448 -12.666 -11.621 1.00 89.19 90 TRP A O 1
ATOM 713 N N . ILE A 1 91 ? 1.230 -13.437 -10.322 1.00 88.31 91 ILE A N 1
ATOM 714 C CA . ILE A 1 91 ? 1.323 -14.773 -10.929 1.00 88.31 91 ILE A CA 1
ATOM 715 C C . ILE A 1 91 ? 0.035 -15.564 -10.665 1.00 88.31 91 ILE A C 1
ATOM 717 O O . ILE A 1 91 ? -0.568 -16.083 -11.603 1.00 88.31 91 ILE A O 1
ATOM 721 N N . ASP A 1 92 ? -0.427 -15.594 -9.413 1.00 89.12 92 ASP A N 1
ATOM 722 C CA . ASP A 1 92 ? -1.624 -16.331 -8.995 1.00 89.12 92 ASP A CA 1
ATOM 723 C C . ASP A 1 92 ? -2.880 -15.828 -9.727 1.00 89.12 92 ASP A C 1
ATOM 725 O O . ASP A 1 92 ? -3.728 -16.619 -10.139 1.00 89.12 92 ASP A O 1
ATOM 729 N N . ASN A 1 93 ? -2.975 -14.509 -9.943 1.00 86.88 93 ASN A N 1
ATOM 730 C CA . ASN A 1 93 ? -4.074 -13.879 -10.682 1.00 86.88 93 ASN A CA 1
ATOM 731 C C . ASN A 1 93 ? -3.828 -13.804 -12.204 1.00 86.88 93 ASN A C 1
ATOM 733 O O . ASN A 1 93 ? -4.635 -13.214 -12.916 1.00 86.88 93 ASN A O 1
ATOM 737 N N . LYS A 1 94 ? -2.735 -14.390 -12.721 1.00 86.69 94 LYS A N 1
ATOM 738 C CA . LYS A 1 94 ? -2.388 -14.428 -14.158 1.00 86.69 94 LYS A CA 1
ATOM 739 C C . LYS A 1 94 ? -2.441 -13.049 -14.836 1.00 86.69 94 LYS A C 1
ATOM 741 O O . LYS A 1 94 ? -2.951 -12.905 -15.945 1.00 86.69 94 LYS A O 1
ATOM 746 N N . VAL A 1 95 ? -1.919 -12.034 -14.147 1.00 84.12 95 VAL A N 1
ATOM 747 C CA . VAL A 1 95 ? -2.049 -10.615 -14.529 1.00 84.12 95 VAL A CA 1
ATOM 748 C C . VAL A 1 95 ? -1.175 -10.248 -15.731 1.00 84.12 95 VAL A C 1
ATOM 750 O O . VAL A 1 95 ? -1.510 -9.331 -16.477 1.00 84.12 95 VAL A O 1
ATOM 753 N N . PHE A 1 96 ? -0.051 -10.940 -15.928 1.00 83.88 96 PHE A N 1
ATOM 754 C CA . PHE A 1 96 ? 0.914 -10.640 -16.984 1.00 83.88 96 PHE A CA 1
ATOM 755 C C . PHE A 1 96 ? 1.422 -11.910 -17.669 1.00 83.88 96 PHE A C 1
ATOM 757 O O . PHE A 1 96 ? 1.329 -13.014 -17.132 1.00 83.88 96 PHE A O 1
ATOM 764 N N . GLU A 1 97 ? 1.998 -11.725 -18.852 1.00 85.19 97 GLU A N 1
ATOM 765 C CA . GLU A 1 97 ? 2.698 -12.749 -19.621 1.00 85.19 97 GLU A CA 1
ATOM 766 C C . GLU A 1 97 ? 4.127 -12.269 -19.885 1.00 85.19 97 GLU A C 1
ATOM 768 O O . GLU A 1 97 ? 4.353 -11.091 -20.170 1.00 85.19 97 GLU A O 1
ATOM 773 N N . VAL A 1 98 ? 5.101 -13.171 -19.756 1.00 86.12 98 VAL A N 1
ATOM 774 C CA . VAL A 1 98 ? 6.505 -12.855 -20.032 1.00 86.12 98 VAL A CA 1
ATOM 775 C C . VAL A 1 98 ? 6.743 -12.984 -21.531 1.00 86.12 98 VAL A C 1
ATOM 777 O O . VAL A 1 98 ? 6.580 -14.064 -22.091 1.00 86.12 98 VAL A O 1
ATOM 780 N N . VAL A 1 99 ? 7.153 -11.887 -22.166 1.00 86.06 99 VAL A N 1
ATOM 781 C CA . VAL A 1 99 ? 7.453 -11.831 -23.602 1.00 86.06 99 VAL A CA 1
ATOM 782 C C . VAL A 1 99 ? 8.935 -11.517 -23.839 1.00 86.06 99 VAL A C 1
ATOM 784 O O . VAL A 1 99 ? 9.529 -10.775 -23.048 1.00 86.06 99 VAL A O 1
ATOM 787 N N . PRO A 1 100 ? 9.557 -12.049 -24.908 1.00 85.62 100 PRO A N 1
ATOM 788 C CA . PRO A 1 100 ? 10.905 -11.660 -25.310 1.00 85.62 100 PRO A CA 1
ATOM 789 C C . PRO A 1 100 ? 11.009 -10.156 -25.587 1.00 85.62 100 PRO A C 1
ATOM 791 O O . PRO A 1 100 ? 10.048 -9.512 -26.009 1.00 85.62 100 PRO A O 1
ATOM 794 N N . ASN A 1 101 ? 12.190 -9.585 -25.351 1.00 83.88 101 ASN A N 1
ATOM 795 C CA . AS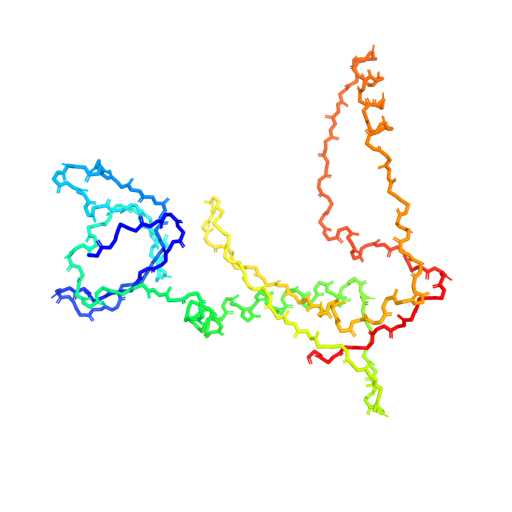N A 1 101 ? 12.469 -8.200 -25.716 1.00 83.88 101 ASN A CA 1
ATOM 796 C C . ASN A 1 101 ? 13.027 -8.134 -27.143 1.00 83.88 101 ASN A C 1
ATOM 798 O O . ASN A 1 101 ? 14.191 -8.454 -27.369 1.00 83.88 101 ASN A O 1
ATOM 802 N N . GLU A 1 102 ? 12.199 -7.685 -28.077 1.00 88.19 102 GLU A N 1
ATOM 803 C CA . GLU A 1 102 ? 12.485 -7.499 -29.502 1.00 88.19 102 GLU A CA 1
ATOM 804 C C . GLU A 1 102 ? 12.676 -6.011 -29.860 1.00 88.19 102 GLU A C 1
ATOM 806 O O . GLU A 1 102 ? 12.643 -5.628 -31.027 1.00 88.19 102 GLU A O 1
ATOM 811 N N . GLY A 1 103 ? 12.882 -5.146 -28.857 1.00 81.56 103 GLY A N 1
ATOM 812 C CA . GLY A 1 103 ? 13.011 -3.697 -29.042 1.00 81.56 103 GLY A CA 1
ATOM 813 C C . GLY A 1 103 ? 11.686 -2.938 -28.934 1.00 81.56 103 GLY A C 1
ATOM 814 O O . GLY A 1 103 ? 11.623 -1.756 -29.274 1.00 81.56 103 GLY A O 1
ATOM 815 N N . GLN A 1 104 ? 10.630 -3.588 -28.439 1.00 82.56 104 GLN A N 1
ATOM 816 C CA . GLN A 1 104 ? 9.362 -2.931 -28.152 1.00 82.56 104 GLN A CA 1
ATOM 817 C C . GLN A 1 104 ? 9.519 -1.843 -27.082 1.00 82.56 104 GLN A C 1
ATOM 819 O O . GLN A 1 104 ? 10.338 -1.937 -26.162 1.00 82.56 104 GLN A O 1
ATOM 824 N N . ARG A 1 105 ? 8.682 -0.804 -27.170 1.00 79.38 105 ARG A N 1
ATOM 825 C CA . ARG A 1 105 ? 8.624 0.252 -26.158 1.00 79.38 105 ARG A CA 1
ATOM 826 C C . ARG A 1 105 ? 8.152 -0.344 -24.832 1.00 79.38 105 ARG A C 1
ATOM 828 O O . ARG A 1 105 ? 7.000 -0.752 -24.706 1.00 79.38 105 ARG A O 1
ATOM 835 N N . ALA A 1 106 ? 9.045 -0.367 -23.850 1.00 82.81 106 ALA A N 1
ATOM 836 C CA . ALA A 1 106 ? 8.729 -0.770 -22.490 1.00 82.81 106 ALA A CA 1
ATOM 837 C C . ALA A 1 106 ? 8.480 0.462 -21.614 1.00 82.81 106 ALA A C 1
ATOM 839 O O . ALA A 1 106 ? 9.256 1.418 -21.643 1.00 82.81 106 ALA A O 1
ATOM 840 N N . ILE A 1 107 ? 7.420 0.421 -20.812 1.00 85.06 107 ILE A N 1
ATOM 841 C CA . ILE A 1 107 ? 7.187 1.382 -19.737 1.00 85.06 107 ILE A CA 1
ATOM 842 C C . ILE A 1 107 ? 8.082 1.013 -18.556 1.00 85.06 107 ILE A C 1
ATOM 844 O O . ILE A 1 107 ? 8.286 -0.166 -18.247 1.00 85.06 107 ILE A O 1
ATOM 848 N N . SER A 1 108 ? 8.645 2.019 -17.895 1.00 83.50 108 SER A N 1
ATOM 849 C CA . SER A 1 108 ? 9.416 1.792 -16.682 1.00 83.50 108 SER A CA 1
ATOM 850 C C . SER A 1 108 ? 8.499 1.542 -15.482 1.00 83.50 108 SER A C 1
ATOM 852 O O . SER A 1 108 ? 7.408 2.105 -15.349 1.00 83.50 108 SER A O 1
ATOM 854 N N . VAL A 1 109 ? 8.959 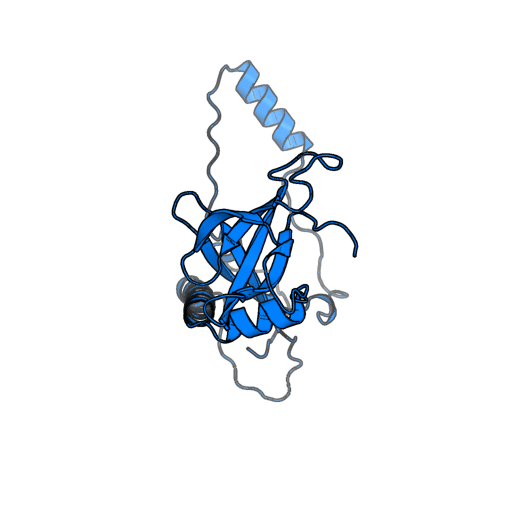0.698 -14.563 1.00 85.25 109 VAL A N 1
ATOM 855 C CA . VAL A 1 109 ? 8.302 0.459 -13.273 1.00 85.25 109 VAL A CA 1
ATOM 856 C C . VAL A 1 109 ? 9.110 1.022 -12.122 1.00 85.25 109 VAL A C 1
ATOM 858 O O . VAL A 1 109 ? 10.321 1.226 -12.198 1.00 85.25 109 VAL A O 1
ATOM 861 N N . ARG A 1 110 ? 8.418 1.270 -11.013 1.00 85.62 110 ARG A N 1
ATOM 862 C CA . ARG A 1 110 ? 9.026 1.572 -9.721 1.00 85.62 110 ARG A CA 1
ATOM 863 C C . ARG A 1 110 ? 8.380 0.744 -8.624 1.00 85.62 110 ARG A C 1
ATOM 865 O O . ARG A 1 110 ? 7.175 0.499 -8.639 1.00 85.62 110 ARG A O 1
ATOM 872 N N . TRP A 1 111 ? 9.182 0.389 -7.631 1.00 84.81 111 TRP A N 1
ATOM 873 C CA . TRP A 1 111 ? 8.676 -0.143 -6.375 1.00 84.81 111 TRP A CA 1
ATOM 874 C C . TRP A 1 111 ? 8.230 0.998 -5.464 1.00 84.81 111 TRP A C 1
ATOM 876 O O . TRP A 1 111 ? 8.939 1.988 -5.286 1.00 84.81 111 TRP A O 1
ATOM 886 N N . ILE A 1 112 ? 7.051 0.845 -4.874 1.00 83.44 112 ILE A N 1
ATOM 887 C CA . ILE A 1 112 ? 6.562 1.675 -3.778 1.00 83.44 112 ILE A CA 1
ATOM 888 C C . ILE A 1 112 ? 6.520 0.787 -2.545 1.00 83.44 112 ILE A C 1
ATOM 890 O O . ILE A 1 112 ? 5.710 -0.138 -2.464 1.00 83.44 112 ILE A O 1
ATOM 894 N N . VAL A 1 113 ? 7.411 1.059 -1.597 1.00 82.25 113 VAL A N 1
ATOM 895 C CA . VAL A 1 113 ? 7.453 0.370 -0.309 1.00 82.25 113 VAL A CA 1
ATOM 896 C C . VAL A 1 113 ? 6.798 1.267 0.731 1.00 82.25 113 VAL A C 1
ATOM 898 O O . VAL A 1 113 ? 6.995 2.478 0.749 1.00 82.25 113 VAL A O 1
ATOM 901 N N . THR A 1 114 ? 5.948 0.688 1.567 1.00 78.19 114 THR A N 1
ATOM 902 C CA . THR A 1 114 ? 5.246 1.401 2.628 1.00 78.19 114 THR A CA 1
ATOM 903 C C . THR A 1 114 ? 5.218 0.540 3.871 1.00 78.19 114 THR A C 1
ATOM 905 O O . THR A 1 114 ? 4.710 -0.582 3.857 1.00 78.19 114 THR A O 1
ATOM 908 N N . GLU A 1 115 ? 5.693 1.102 4.969 1.00 75.12 115 GLU A N 1
ATOM 909 C CA . GLU A 1 115 ? 5.499 0.538 6.292 1.00 75.12 115 GLU A CA 1
ATOM 910 C C . GLU A 1 115 ? 4.108 0.889 6.821 1.00 75.12 115 GLU A C 1
ATOM 912 O O . GLU A 1 115 ? 3.691 2.052 6.820 1.00 75.12 115 GLU A O 1
ATOM 917 N N . LYS A 1 116 ? 3.370 -0.120 7.282 1.00 69.75 116 LYS A N 1
ATOM 918 C CA . LYS A 1 116 ? 2.087 0.063 7.957 1.00 69.75 116 LYS A CA 1
ATOM 919 C C . LYS A 1 116 ? 2.163 -0.498 9.364 1.00 69.75 116 LYS A C 1
ATOM 921 O O . LYS A 1 116 ? 2.334 -1.700 9.531 1.00 69.75 116 LYS A O 1
ATOM 926 N N . THR A 1 117 ? 1.943 0.349 10.358 1.00 69.62 117 THR A N 1
ATOM 927 C CA . THR A 1 117 ? 1.690 -0.100 11.727 1.00 69.62 117 THR A CA 1
ATOM 928 C C . THR A 1 117 ? 0.305 -0.746 11.782 1.00 69.62 117 THR A C 1
ATOM 930 O O . THR A 1 117 ? -0.683 -0.147 11.349 1.00 69.62 117 THR A O 1
ATOM 933 N N . LYS A 1 118 ? 0.239 -1.988 12.256 1.00 71.56 118 LYS A N 1
ATOM 934 C CA . LYS A 1 118 ? -0.994 -2.704 12.599 1.00 71.56 118 LYS A CA 1
ATOM 935 C C . LYS A 1 118 ? -0.963 -3.073 14.081 1.00 71.56 118 LYS A C 1
ATOM 937 O O . LYS A 1 118 ? 0.091 -2.999 14.703 1.00 71.56 118 LYS A O 1
ATOM 942 N N . ASP A 1 119 ? -2.092 -3.541 14.604 1.00 68.31 119 ASP A N 1
ATOM 943 C CA . ASP A 1 119 ? -2.226 -3.967 16.006 1.00 68.31 119 ASP A CA 1
ATOM 944 C C . ASP A 1 119 ? -1.191 -5.038 16.410 1.00 68.31 119 ASP A C 1
ATOM 946 O O . ASP A 1 119 ? -0.744 -5.066 17.550 1.00 68.31 119 ASP A O 1
ATOM 950 N N . ASN A 1 120 ? -0.728 -5.854 15.452 1.00 55.91 120 ASN A N 1
ATOM 951 C CA . ASN A 1 120 ? 0.288 -6.896 15.657 1.00 55.91 120 ASN A CA 1
ATOM 952 C C . ASN A 1 120 ? 1.721 -6.460 15.276 1.00 55.91 120 ASN A C 1
ATOM 954 O O . ASN A 1 120 ? 2.585 -7.313 15.084 1.00 55.91 120 ASN A O 1
ATOM 958 N N . GLY A 1 121 ? 1.974 -5.160 15.099 1.00 59.94 121 GLY A N 1
ATOM 959 C CA . GLY A 1 121 ? 3.299 -4.615 14.785 1.00 59.94 121 GLY A CA 1
ATOM 960 C C . GLY A 1 121 ? 3.449 -4.037 13.374 1.00 59.94 121 GLY A C 1
ATOM 961 O O . GLY A 1 121 ? 2.477 -3.751 12.665 1.00 59.94 121 GLY A O 1
ATOM 962 N N . LEU A 1 122 ? 4.703 -3.803 12.980 1.00 67.12 122 LEU A N 1
ATOM 963 C CA . LEU A 1 122 ? 5.065 -3.184 11.706 1.00 67.12 122 LEU A CA 1
ATOM 964 C C . LEU A 1 122 ? 4.939 -4.193 10.557 1.00 67.12 122 LEU A C 1
ATOM 966 O O . LEU A 1 122 ? 5.586 -5.235 10.549 1.00 67.12 122 LEU A O 1
ATOM 970 N N . VAL A 1 123 ? 4.125 -3.870 9.554 1.00 75.88 123 VAL A N 1
ATOM 971 C CA . VAL A 1 123 ? 3.979 -4.673 8.338 1.00 75.88 123 VAL A CA 1
ATOM 972 C C . VAL A 1 123 ? 4.491 -3.887 7.145 1.00 75.88 123 VAL A C 1
ATOM 974 O O . VAL A 1 123 ? 3.920 -2.861 6.766 1.00 75.88 123 VAL A O 1
ATOM 977 N N . ILE A 1 124 ? 5.524 -4.417 6.502 1.00 79.69 124 ILE A N 1
ATOM 978 C CA . ILE A 1 124 ? 6.049 -3.886 5.248 1.00 79.69 124 ILE A CA 1
ATOM 979 C C . ILE A 1 124 ? 5.145 -4.323 4.093 1.00 79.69 124 ILE A C 1
ATOM 981 O O . ILE A 1 124 ? 4.764 -5.489 3.969 1.00 79.69 124 ILE A O 1
ATOM 985 N N . LYS A 1 125 ? 4.781 -3.371 3.233 1.00 82.12 125 LYS A N 1
ATOM 986 C CA . LYS A 1 125 ? 4.064 -3.620 1.979 1.00 82.12 125 LYS A CA 1
ATOM 987 C C . LYS A 1 125 ? 4.871 -3.076 0.814 1.00 82.12 125 LYS A C 1
ATOM 989 O O . LYS A 1 125 ? 5.339 -1.946 0.880 1.00 82.12 125 LYS A O 1
ATOM 994 N N . ALA A 1 126 ? 4.964 -3.843 -0.263 1.00 87.38 126 ALA A N 1
ATOM 995 C CA . ALA A 1 126 ? 5.562 -3.413 -1.518 1.00 87.38 126 ALA A CA 1
ATOM 996 C C . ALA A 1 126 ? 4.506 -3.462 -2.625 1.00 87.38 126 ALA A C 1
ATOM 998 O O . ALA A 1 126 ? 3.652 -4.344 -2.619 1.00 87.38 126 ALA A O 1
ATOM 999 N N . ARG A 1 127 ? 4.546 -2.501 -3.546 1.00 87.12 127 ARG A N 1
ATOM 1000 C CA . ARG A 1 127 ? 3.742 -2.494 -4.772 1.00 87.12 127 ARG A CA 1
ATOM 1001 C C . ARG A 1 127 ? 4.614 -2.150 -5.958 1.00 87.12 127 ARG A C 1
ATOM 1003 O O . ARG A 1 127 ? 5.408 -1.212 -5.872 1.00 87.12 127 ARG A O 1
ATOM 1010 N N . LEU A 1 128 ? 4.433 -2.875 -7.051 1.00 87.69 128 LEU A N 1
ATOM 1011 C CA . LEU A 1 128 ? 5.064 -2.563 -8.322 1.00 87.69 128 LEU A CA 1
ATOM 1012 C C . LEU A 1 128 ? 4.118 -1.679 -9.135 1.00 87.69 128 LEU A C 1
ATOM 1014 O O . LEU A 1 128 ? 2.949 -2.015 -9.310 1.00 87.69 128 LEU A O 1
ATOM 1018 N N . VAL A 1 129 ? 4.599 -0.520 -9.580 1.00 86.94 129 VAL A N 1
ATOM 1019 C CA . VAL A 1 129 ? 3.767 0.481 -10.258 1.00 86.94 129 VAL A CA 1
ATOM 1020 C C . VAL A 1 129 ? 4.431 0.910 -11.556 1.00 86.94 129 VAL A C 1
ATOM 1022 O O . VAL A 1 129 ? 5.576 1.368 -11.544 1.00 86.94 129 VAL A O 1
ATOM 1025 N N . ALA A 1 130 ? 3.701 0.775 -12.663 1.00 87.12 130 ALA A N 1
ATOM 1026 C CA . ALA A 1 130 ? 4.108 1.298 -13.961 1.00 87.12 130 ALA A CA 1
ATOM 1027 C C . ALA A 1 130 ? 4.019 2.828 -13.966 1.00 87.12 130 ALA A C 1
ATOM 1029 O O . ALA A 1 130 ? 3.107 3.424 -13.382 1.00 87.12 130 ALA A O 1
ATOM 1030 N N . ARG A 1 131 ? 4.979 3.488 -14.611 1.00 83.12 131 ARG A N 1
ATOM 1031 C CA . ARG A 1 131 ? 4.986 4.945 -14.723 1.00 83.12 131 ARG A CA 1
ATOM 1032 C C . ARG A 1 131 ? 3.994 5.391 -15.792 1.00 83.12 131 ARG A C 1
ATOM 1034 O O . ARG A 1 131 ? 4.356 5.579 -16.943 1.00 83.12 131 ARG A O 1
ATOM 1041 N N . GLY A 1 132 ? 2.746 5.616 -15.384 1.00 81.50 132 GLY A N 1
ATOM 1042 C CA . GLY A 1 132 ? 1.657 5.999 -16.294 1.00 81.50 132 GLY A CA 1
ATOM 1043 C C . GLY A 1 132 ? 1.880 7.294 -17.091 1.00 81.50 132 GLY A C 1
ATOM 1044 O O . GLY A 1 132 ? 1.194 7.518 -18.076 1.00 81.50 132 GLY A O 1
ATOM 1045 N N . PHE A 1 133 ? 2.847 8.146 -16.727 1.00 79.06 133 PHE A N 1
ATOM 1046 C CA . PHE A 1 133 ? 3.210 9.308 -17.555 1.00 79.06 133 PHE A CA 1
ATOM 1047 C C . PHE A 1 133 ? 4.016 8.932 -18.811 1.00 79.06 133 PHE A C 1
ATOM 1049 O O . PHE A 1 133 ? 4.117 9.738 -19.730 1.00 79.06 133 PHE A O 1
ATOM 1056 N N . GLU A 1 134 ? 4.611 7.736 -18.848 1.00 81.88 134 GLU A N 1
ATOM 1057 C CA . GLU A 1 134 ? 5.305 7.193 -20.024 1.00 81.88 134 GLU A CA 1
ATOM 1058 C C . GLU A 1 134 ? 4.341 6.434 -20.949 1.00 81.88 134 GLU A C 1
ATOM 1060 O O . GLU A 1 134 ? 4.716 6.080 -22.073 1.00 81.88 134 GLU A O 1
ATOM 1065 N N . GLU A 1 135 ? 3.114 6.193 -20.478 1.00 78.06 135 GLU A N 1
ATOM 1066 C CA . GLU A 1 135 ? 2.048 5.524 -21.211 1.00 78.06 135 GLU A CA 1
ATOM 1067 C C . GLU A 1 135 ? 1.423 6.479 -22.226 1.00 78.06 135 GLU A C 1
ATOM 1069 O O . GLU A 1 135 ? 0.991 7.588 -21.898 1.00 78.06 135 GLU A O 1
ATOM 1074 N N . ASP A 1 136 ? 1.363 6.039 -23.480 1.00 75.00 136 ASP A N 1
ATOM 1075 C CA . ASP A 1 136 ? 0.678 6.792 -24.520 1.00 75.00 136 ASP A CA 1
ATOM 1076 C C . ASP A 1 136 ? -0.833 6.569 -24.410 1.00 75.00 136 ASP A C 1
ATOM 1078 O O . ASP A 1 136 ? -1.396 5.611 -24.934 1.00 75.00 136 ASP A O 1
ATOM 1082 N N . THR A 1 137 ? -1.491 7.466 -23.679 1.00 70.81 137 THR A N 1
ATOM 1083 C CA . THR A 1 137 ? -2.938 7.410 -23.436 1.00 70.81 137 THR A CA 1
ATOM 1084 C C . THR A 1 137 ? -3.754 8.220 -24.443 1.00 70.81 137 THR A C 1
ATOM 1086 O O . THR A 1 137 ? -4.949 8.436 -24.226 1.00 70.81 137 THR A O 1
ATOM 1089 N N . THR A 1 138 ? -3.138 8.727 -25.516 1.00 72.12 138 THR A N 1
ATOM 1090 C CA . THR A 1 138 ? -3.808 9.629 -26.470 1.00 72.12 138 THR A CA 1
ATOM 1091 C C . THR A 1 138 ? -4.874 8.925 -27.308 1.00 72.12 138 THR A C 1
ATOM 1093 O O . THR A 1 138 ? -5.915 9.517 -27.585 1.00 72.12 138 THR A O 1
ATOM 1096 N N . SER A 1 139 ? -4.659 7.653 -27.643 1.00 67.50 139 SER A N 1
ATOM 1097 C CA . SER A 1 139 ? -5.588 6.811 -28.407 1.00 67.50 139 SER A CA 1
ATOM 1098 C C . SER A 1 139 ? -6.528 5.974 -27.531 1.00 67.50 139 SER A C 1
ATOM 1100 O O . SER A 1 139 ? -7.434 5.317 -28.044 1.00 67.50 139 SER A O 1
ATOM 1102 N N . LEU A 1 140 ? -6.338 5.993 -26.208 1.00 69.81 140 LEU A N 1
ATOM 1103 C CA . LEU A 1 140 ? -7.097 5.170 -25.272 1.00 69.81 140 LEU A CA 1
ATOM 1104 C C . LEU A 1 140 ? -8.426 5.821 -24.894 1.00 69.81 140 LEU A C 1
ATOM 1106 O O . LEU A 1 140 ? -8.481 6.980 -24.478 1.00 69.81 140 LEU A O 1
ATOM 1110 N N . ARG A 1 141 ? -9.506 5.035 -24.939 1.00 66.31 141 ARG A N 1
ATOM 1111 C CA . ARG A 1 141 ? -10.780 5.430 -24.333 1.00 66.31 141 ARG A CA 1
ATOM 1112 C C . ARG A 1 141 ? -10.610 5.510 -22.813 1.00 66.31 141 ARG A C 1
ATOM 1114 O O . ARG A 1 141 ? -10.346 4.500 -22.170 1.00 66.31 141 ARG A O 1
ATOM 1121 N N . LYS A 1 142 ? -10.804 6.702 -22.244 1.00 68.56 142 LYS A N 1
ATOM 1122 C CA . LYS A 1 142 ? -10.594 6.988 -20.809 1.00 68.56 142 LYS A CA 1
ATOM 1123 C C . LYS A 1 142 ? -11.844 6.786 -19.944 1.00 68.56 142 LYS A C 1
ATOM 1125 O O . LYS A 1 142 ? -11.788 6.976 -18.731 1.00 68.56 142 LYS A O 1
ATOM 1130 N N . ASP A 1 143 ? -12.965 6.405 -20.553 1.00 70.12 143 ASP A N 1
ATOM 1131 C CA . ASP A 1 143 ? -14.228 6.220 -19.842 1.00 70.12 143 ASP A CA 1
ATOM 1132 C C . ASP A 1 143 ? -14.240 4.882 -19.092 1.00 70.12 143 ASP A C 1
ATOM 1134 O O . ASP A 1 143 ? -14.449 3.819 -19.684 1.00 70.12 143 ASP A O 1
ATOM 1138 N N . SER A 1 144 ? -14.081 4.940 -17.773 1.00 67.12 144 SER A N 1
ATOM 1139 C CA . SER A 1 144 ? -14.381 3.813 -16.889 1.00 67.12 144 SER A CA 1
ATOM 1140 C C . SER A 1 144 ? -15.860 3.869 -16.497 1.00 67.12 144 SER A C 1
ATOM 1142 O O . SER A 1 144 ? -16.266 4.854 -15.869 1.00 67.12 144 SER A O 1
ATOM 1144 N N . PRO A 1 145 ? -16.684 2.850 -16.815 1.00 68.25 145 PRO A N 1
ATOM 1145 C CA . PRO A 1 145 ? -18.079 2.804 -16.388 1.00 68.25 145 PRO A CA 1
ATOM 1146 C C . PRO A 1 145 ? -18.123 2.633 -14.868 1.00 68.25 145 PRO A C 1
ATOM 1148 O O . PRO A 1 145 ? -18.080 1.527 -14.338 1.00 68.25 145 PRO A O 1
ATOM 1151 N N . THR A 1 146 ? -18.147 3.752 -14.154 1.00 74.25 146 THR A N 1
ATOM 1152 C CA . THR A 1 146 ? -18.178 3.777 -12.693 1.00 74.25 146 THR A CA 1
ATOM 1153 C C . THR A 1 146 ? -19.607 4.048 -12.252 1.00 74.25 146 THR A C 1
ATOM 1155 O O . THR A 1 146 ? -20.292 4.881 -12.845 1.00 74.25 146 THR A O 1
ATOM 1158 N N . CYS A 1 147 ? -20.067 3.358 -11.207 1.00 83.44 147 CYS A N 1
ATOM 1159 C CA . CYS A 1 147 ? -21.352 3.673 -10.589 1.00 83.44 147 CYS A CA 1
ATOM 1160 C C . CYS A 1 147 ? -21.363 5.146 -10.150 1.00 83.44 147 CYS A C 1
ATOM 1162 O O . CYS A 1 147 ? -20.406 5.618 -9.525 1.00 83.44 147 CYS A O 1
ATOM 1164 N N . SER A 1 148 ? -22.423 5.881 -10.492 1.00 87.94 148 SER A N 1
ATOM 1165 C CA . SER A 1 148 ? -22.535 7.289 -10.121 1.00 87.94 148 SER A CA 1
ATOM 1166 C C . SER A 1 148 ? -22.728 7.424 -8.608 1.00 87.94 148 SER A C 1
ATOM 1168 O O . SER A 1 148 ? -23.319 6.563 -7.944 1.00 87.94 148 SER A O 1
ATOM 1170 N N . LYS A 1 149 ? -22.229 8.523 -8.033 1.00 90.44 149 LYS A N 1
ATOM 1171 C CA . LYS A 1 149 ? -22.392 8.779 -6.592 1.00 90.44 149 LYS A CA 1
ATOM 1172 C C . LYS A 1 149 ? -23.872 8.927 -6.239 1.00 90.44 149 LYS A C 1
ATOM 1174 O O . LYS A 1 149 ? -24.284 8.551 -5.144 1.00 90.44 149 LYS A O 1
ATOM 1179 N N . GLU A 1 150 ? -24.661 9.448 -7.170 1.00 94.00 150 GLU A N 1
ATOM 1180 C CA . GLU A 1 150 ? -26.103 9.634 -7.083 1.00 94.00 150 GLU A CA 1
ATOM 1181 C C . GLU A 1 150 ? -26.812 8.281 -6.983 1.00 94.00 150 GLU A C 1
ATOM 1183 O O . GLU A 1 150 ? -27.629 8.091 -6.083 1.00 94.00 150 GLU A O 1
ATOM 1188 N N . SER A 1 151 ? -26.441 7.307 -7.822 1.00 93.31 151 SER A N 1
ATOM 1189 C CA . SER A 1 151 ? -26.991 5.949 -7.775 1.00 93.31 151 SER A CA 1
ATOM 1190 C C . SER A 1 151 ? -26.686 5.249 -6.452 1.00 93.31 151 SER A C 1
ATOM 1192 O O . SER A 1 151 ? -27.582 4.648 -5.861 1.00 93.31 151 SER A O 1
ATOM 1194 N N . VAL A 1 152 ? -25.458 5.376 -5.933 1.00 92.62 152 VAL A N 1
ATOM 1195 C CA . VAL A 1 152 ? -25.102 4.814 -4.617 1.00 92.62 152 VAL A CA 1
ATOM 1196 C C . VAL A 1 152 ? -25.942 5.451 -3.506 1.00 92.62 152 VAL A C 1
ATOM 1198 O O . VAL A 1 152 ? -26.482 4.740 -2.659 1.00 92.62 152 VAL A O 1
ATOM 1201 N N . ARG A 1 153 ? -26.108 6.781 -3.515 1.00 94.69 153 ARG A N 1
ATOM 1202 C CA . ARG A 1 153 ? -26.931 7.492 -2.519 1.00 94.69 153 ARG A CA 1
ATOM 1203 C C . ARG A 1 153 ? -28.397 7.079 -2.583 1.00 94.69 153 ARG A C 1
ATOM 1205 O O . ARG A 1 153 ? -28.998 6.862 -1.535 1.00 94.69 153 ARG A O 1
ATOM 1212 N N . LEU A 1 154 ? -28.955 6.947 -3.786 1.00 95.50 154 LEU A N 1
ATOM 1213 C CA . LEU A 1 154 ? -30.328 6.485 -3.987 1.00 95.50 154 LEU A CA 1
ATOM 1214 C C . LEU A 1 154 ? -30.526 5.071 -3.436 1.00 95.50 154 LEU A C 1
ATOM 1216 O O . LEU A 1 154 ? -31.501 4.825 -2.732 1.00 95.50 154 LEU A O 1
ATOM 1220 N N . LEU A 1 155 ? -29.580 4.164 -3.690 1.00 94.00 155 LEU A N 1
ATOM 1221 C CA . LEU A 1 155 ? -29.646 2.790 -3.194 1.00 94.00 155 LEU A CA 1
ATOM 1222 C C . LEU A 1 155 ? -29.585 2.728 -1.661 1.00 94.00 155 LEU A C 1
ATOM 1224 O O . LEU A 1 155 ? -30.364 2.004 -1.045 1.00 94.00 155 LEU A O 1
ATOM 1228 N N . VAL A 1 156 ? -28.723 3.535 -1.033 1.00 93.94 156 VAL A N 1
ATOM 1229 C CA . VAL A 1 156 ? -28.641 3.631 0.435 1.00 93.94 156 VAL A CA 1
ATOM 1230 C C . VAL A 1 156 ? -29.911 4.247 1.033 1.00 93.94 156 VAL A C 1
ATOM 1232 O O . VAL A 1 156 ? -30.427 3.731 2.024 1.00 93.94 156 VAL A O 1
ATOM 1235 N N . ALA A 1 157 ? -30.454 5.309 0.430 1.00 95.50 157 ALA A N 1
ATOM 1236 C CA . ALA A 1 157 ? -31.708 5.924 0.872 1.00 95.50 157 ALA A CA 1
ATOM 1237 C C . ALA A 1 157 ? -32.884 4.939 0.771 1.00 95.50 157 ALA A C 1
ATOM 1239 O O . ALA A 1 157 ? -33.696 4.832 1.690 1.00 95.50 157 ALA A O 1
ATOM 1240 N N . PHE A 1 158 ? -32.935 4.163 -0.314 1.00 95.62 158 PHE A N 1
ATOM 1241 C CA . PHE A 1 158 ? -33.928 3.115 -0.500 1.00 95.62 158 PHE A CA 1
ATOM 1242 C C . PHE A 1 158 ? -33.789 2.002 0.548 1.00 95.62 158 PHE A C 1
ATOM 1244 O O . PHE A 1 158 ? -34.775 1.663 1.202 1.00 95.62 158 PHE A O 1
ATOM 1251 N N . ALA A 1 159 ? -32.576 1.490 0.775 1.00 95.75 159 ALA A N 1
ATOM 1252 C CA . ALA A 1 159 ? -32.309 0.489 1.808 1.00 95.75 159 ALA A CA 1
ATOM 1253 C C . ALA A 1 159 ? -32.727 0.981 3.206 1.00 95.75 159 ALA A C 1
ATOM 1255 O O . ALA A 1 159 ? -33.387 0.251 3.946 1.00 95.75 159 ALA A O 1
ATOM 1256 N N . SER A 1 160 ? -32.439 2.246 3.534 1.00 95.75 160 SER A N 1
ATOM 1257 C CA . SER A 1 160 ? -32.873 2.876 4.786 1.00 95.75 160 SER A CA 1
ATOM 1258 C C . SER A 1 160 ? -34.399 2.953 4.897 1.00 95.75 160 SER A C 1
ATOM 1260 O O . SER A 1 160 ? -34.949 2.585 5.934 1.00 95.75 160 SER A O 1
ATOM 1262 N N . SER A 1 161 ? -35.099 3.328 3.818 1.00 96.94 161 SER A N 1
ATOM 1263 C CA . SER A 1 161 ? -36.572 3.376 3.790 1.00 96.94 161 SER A CA 1
ATOM 1264 C C . SER A 1 161 ? -37.231 2.012 4.030 1.00 96.94 161 SER A C 1
ATOM 1266 O O . SER A 1 161 ? -38.350 1.939 4.533 1.00 96.94 161 SER A O 1
ATOM 1268 N N . LYS A 1 162 ? -36.533 0.924 3.683 1.00 96.00 162 LYS A N 1
ATOM 1269 C CA . LYS A 1 162 ? -36.981 -0.460 3.868 1.00 96.00 162 LYS A CA 1
ATOM 1270 C C . LYS A 1 162 ? -36.427 -1.110 5.136 1.00 96.00 162 LYS A C 1
ATOM 1272 O O . LYS A 1 162 ? -36.674 -2.293 5.345 1.00 96.00 162 LYS A O 1
ATOM 1277 N N . GLN A 1 163 ? -35.704 -0.351 5.965 1.00 95.12 163 GLN A N 1
ATOM 1278 C CA . GLN A 1 163 ? -35.049 -0.840 7.183 1.00 95.12 163 GLN A CA 1
ATOM 1279 C C . GLN A 1 163 ? -34.118 -2.037 6.918 1.00 95.12 163 GLN A C 1
ATOM 1281 O O . GLN A 1 163 ? -34.010 -2.957 7.726 1.00 95.12 163 GLN A O 1
ATOM 1286 N N . TRP A 1 164 ? -33.448 -2.048 5.764 1.00 97.06 164 TRP A N 1
ATOM 1287 C CA . TRP A 1 164 ? -32.500 -3.102 5.418 1.00 97.06 164 TRP A CA 1
ATOM 1288 C C . TRP A 1 164 ? -31.159 -2.890 6.115 1.00 97.06 164 TRP A C 1
ATOM 1290 O O . TRP A 1 164 ? -30.653 -1.771 6.206 1.00 97.06 164 TRP A O 1
ATOM 1300 N N . ALA A 1 165 ? -30.558 -3.989 6.568 1.00 92.44 165 ALA A N 1
ATOM 1301 C CA . ALA A 1 165 ? -29.193 -3.980 7.068 1.00 92.44 165 ALA A CA 1
ATOM 1302 C C . ALA A 1 165 ? -28.207 -3.885 5.893 1.00 92.44 165 ALA A C 1
ATOM 1304 O O . ALA A 1 165 ? -28.232 -4.708 4.977 1.00 92.44 165 ALA A O 1
ATOM 1305 N N . CYS A 1 166 ? -27.322 -2.891 5.934 1.00 90.12 166 CYS A N 1
ATOM 1306 C CA . CYS A 1 166 ? -26.263 -2.713 4.947 1.00 90.12 166 CYS A CA 1
ATOM 1307 C C . CYS A 1 166 ? -24.947 -3.266 5.496 1.00 90.12 166 CYS A C 1
ATOM 1309 O O . CYS A 1 166 ? -24.430 -2.754 6.486 1.00 90.12 166 CYS A O 1
ATOM 1311 N N . ASN A 1 167 ? -24.383 -4.263 4.816 1.00 90.06 167 ASN A N 1
ATOM 1312 C CA . ASN A 1 167 ? -23.056 -4.791 5.118 1.00 90.06 167 ASN A CA 1
ATOM 1313 C C . ASN A 1 167 ? -22.070 -4.359 4.031 1.00 90.06 167 ASN A C 1
ATOM 1315 O O . ASN A 1 167 ? -22.406 -4.356 2.847 1.00 90.06 167 ASN A O 1
ATOM 1319 N N . THR A 1 168 ? -20.850 -4.009 4.427 1.00 89.25 168 THR A N 1
ATOM 1320 C CA . THR A 1 168 ? -19.763 -3.663 3.509 1.00 89.25 168 THR A CA 1
ATOM 1321 C C . THR A 1 168 ? -18.692 -4.746 3.543 1.00 89.25 168 THR A C 1
ATOM 1323 O O . THR A 1 168 ? -18.359 -5.280 4.599 1.00 89.25 168 THR A O 1
ATOM 1326 N N . VAL A 1 169 ? -18.155 -5.085 2.372 1.00 89.94 169 VAL A N 1
ATOM 1327 C CA . VAL A 1 169 ? -17.065 -6.055 2.223 1.00 89.94 169 VAL A CA 1
ATOM 1328 C C . VAL A 1 169 ? -15.960 -5.399 1.405 1.00 89.94 169 VAL A C 1
ATOM 1330 O O . VAL A 1 169 ? -16.226 -4.839 0.343 1.00 89.94 169 VAL A O 1
ATOM 1333 N N . ASP A 1 170 ? -14.726 -5.461 1.905 1.00 85.69 170 ASP A N 1
ATOM 1334 C CA . ASP A 1 170 ? -13.533 -5.047 1.163 1.00 85.69 170 ASP A CA 1
ATOM 1335 C C . ASP A 1 170 ? -12.973 -6.253 0.400 1.00 85.69 170 ASP A C 1
ATOM 1337 O O . ASP A 1 170 ? -12.517 -7.230 1.000 1.00 85.69 170 ASP A O 1
ATOM 1341 N N . VAL A 1 171 ? -13.030 -6.206 -0.933 1.00 83.31 171 VAL A N 1
ATOM 1342 C CA . VAL A 1 171 ? -12.501 -7.277 -1.782 1.00 83.31 171 VAL A CA 1
ATOM 1343 C C . VAL A 1 171 ? -11.004 -7.067 -1.971 1.00 83.31 171 VAL A C 1
ATOM 1345 O O . VAL A 1 171 ? -10.543 -6.121 -2.616 1.00 83.31 171 VAL A O 1
ATOM 1348 N N . LYS A 1 172 ? -10.216 -7.990 -1.423 1.00 79.62 172 LYS A N 1
ATOM 1349 C CA . LYS A 1 172 ? -8.761 -7.954 -1.550 1.00 79.62 172 LYS A CA 1
ATOM 1350 C C . LYS A 1 172 ? -8.352 -8.141 -3.012 1.00 79.62 172 LYS A C 1
ATOM 1352 O O . LYS A 1 172 ? -8.732 -9.121 -3.636 1.00 79.62 172 LYS A O 1
ATOM 1357 N N . SER A 1 173 ? -7.512 -7.238 -3.518 1.00 78.31 173 SER A N 1
ATOM 1358 C CA . SER A 1 173 ? -6.984 -7.284 -4.890 1.00 78.31 173 SER A CA 1
ATOM 1359 C C . SER A 1 173 ? -8.064 -7.249 -5.980 1.00 78.31 173 SER A C 1
ATOM 1361 O O . SER A 1 173 ? -7.854 -7.807 -7.050 1.00 78.31 173 SER A O 1
ATOM 1363 N N . ALA A 1 174 ? -9.185 -6.554 -5.744 1.00 81.25 174 ALA A N 1
ATOM 1364 C CA . ALA A 1 174 ? -10.302 -6.462 -6.693 1.00 81.25 174 ALA A CA 1
ATOM 1365 C C . ALA A 1 174 ? -9.880 -6.063 -8.122 1.00 81.25 174 ALA A C 1
ATOM 1367 O O . ALA A 1 174 ? -10.412 -6.589 -9.090 1.00 81.25 174 ALA A O 1
ATOM 1368 N N . TYR A 1 175 ? -8.878 -5.185 -8.259 1.00 75.50 175 TYR A N 1
ATOM 1369 C CA . TYR A 1 175 ? -8.357 -4.762 -9.566 1.00 75.50 175 TYR A CA 1
ATOM 1370 C C . TYR A 1 175 ? -7.744 -5.910 -10.389 1.00 75.50 175 TYR A C 1
ATOM 1372 O O . TYR A 1 175 ? -7.736 -5.849 -11.611 1.00 75.50 175 TYR A O 1
ATOM 1380 N N . LEU A 1 176 ? -7.237 -6.957 -9.730 1.00 81.19 176 LEU A N 1
ATOM 1381 C CA . LEU A 1 176 ? -6.592 -8.105 -10.379 1.00 81.19 176 LEU A CA 1
ATOM 1382 C C . LEU A 1 176 ? -7.559 -9.268 -10.641 1.00 81.19 176 LEU A C 1
ATOM 1384 O O . LEU A 1 176 ? -7.166 -10.244 -11.263 1.00 81.19 176 LEU A O 1
ATOM 1388 N N . GLN A 1 177 ? -8.796 -9.179 -10.144 1.00 79.44 177 GLN A N 1
ATOM 1389 C CA . GLN A 1 177 ? -9.818 -10.227 -10.263 1.00 79.44 177 GLN A CA 1
ATOM 1390 C C . GLN A 1 177 ? -10.832 -9.942 -11.378 1.00 79.44 177 GLN A C 1
ATOM 1392 O O . GLN A 1 177 ? -11.839 -10.637 -11.482 1.00 79.44 177 GLN A O 1
ATOM 1397 N N . GLY A 1 178 ? -10.608 -8.898 -12.178 1.00 76.19 178 GLY A N 1
ATOM 1398 C CA . GLY A 1 178 ? -11.462 -8.597 -13.320 1.00 76.19 178 GLY A CA 1
ATOM 1399 C C . GLY A 1 178 ? -11.292 -9.628 -14.431 1.00 76.19 178 GLY A C 1
ATOM 1400 O O . GLY A 1 178 ? -10.179 -10.086 -14.698 1.00 76.19 178 GLY A O 1
ATOM 1401 N N . ASP A 1 179 ? -12.392 -9.955 -15.107 1.00 73.12 179 ASP A N 1
ATOM 1402 C CA . ASP A 1 179 ? -12.336 -10.729 -16.343 1.00 73.12 179 ASP A CA 1
ATOM 1403 C C . ASP A 1 179 ? -11.539 -9.980 -17.416 1.00 73.12 179 ASP A C 1
ATOM 1405 O O . ASP A 1 179 ? -11.421 -8.748 -17.406 1.00 73.12 179 ASP A O 1
ATOM 1409 N N . LYS A 1 180 ? -10.990 -10.737 -18.372 1.00 66.62 180 LYS A N 1
ATOM 1410 C CA . LYS A 1 180 ? -10.269 -10.149 -19.501 1.00 66.62 180 LYS A CA 1
ATOM 1411 C C . LYS A 1 180 ? -11.189 -9.182 -20.239 1.00 66.62 180 LYS A C 1
ATOM 1413 O O . LYS A 1 180 ? -12.275 -9.545 -20.681 1.00 66.62 180 LYS A O 1
ATOM 1418 N N . ILE A 1 181 ? -10.721 -7.951 -20.397 1.00 66.69 181 ILE A N 1
ATOM 1419 C CA . ILE A 1 181 ? -11.403 -6.952 -21.209 1.00 66.69 181 ILE A CA 1
ATOM 1420 C C . ILE A 1 181 ? -11.344 -7.433 -22.665 1.00 66.69 181 ILE A C 1
ATOM 1422 O O . ILE A 1 181 ? -10.264 -7.538 -23.233 1.00 66.69 181 ILE A O 1
ATOM 1426 N N . GLU A 1 182 ? -12.499 -7.716 -23.271 1.00 59.69 182 GLU A N 1
ATOM 1427 C CA . GLU A 1 182 ? -12.607 -8.135 -24.684 1.00 59.69 182 GLU A CA 1
ATOM 1428 C C . GLU A 1 182 ? -12.298 -7.009 -25.686 1.00 59.69 182 GLU A C 1
ATOM 1430 O O . GLU A 1 182 ? -12.244 -7.231 -26.893 1.00 59.69 182 GLU A O 1
ATOM 1435 N N . ARG A 1 183 ? -12.117 -5.776 -25.207 1.00 62.66 183 ARG A N 1
ATOM 1436 C CA . ARG A 1 183 ? -11.773 -4.625 -26.047 1.00 62.66 183 ARG A CA 1
ATOM 1437 C C . ARG A 1 183 ? -10.282 -4.640 -26.361 1.00 62.66 183 ARG 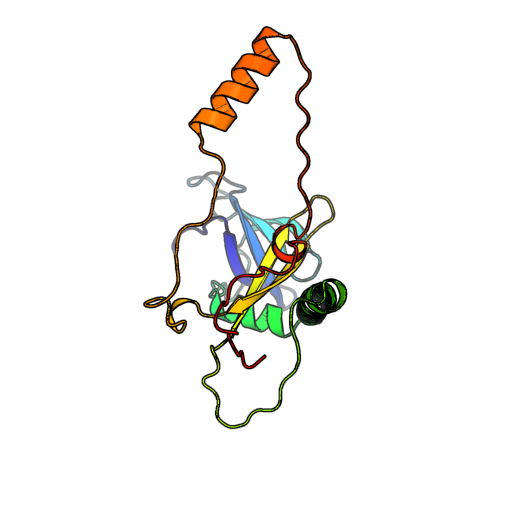A C 1
ATOM 1439 O O . ARG A 1 183 ? -9.479 -4.974 -25.495 1.00 62.66 183 ARG A O 1
ATOM 1446 N N . ASP A 1 184 ? -9.934 -4.204 -27.566 1.00 56.44 184 ASP A N 1
ATOM 1447 C CA . ASP A 1 184 ? -8.547 -4.065 -28.002 1.00 56.44 184 ASP A CA 1
ATOM 1448 C C . ASP A 1 184 ? -7.867 -2.936 -27.211 1.00 56.44 184 ASP A C 1
ATOM 1450 O O . ASP A 1 184 ? -8.009 -1.748 -27.511 1.00 56.44 184 ASP A O 1
ATOM 1454 N N . ILE A 1 185 ? -7.225 -3.313 -26.107 1.00 59.34 185 ILE A N 1
ATOM 1455 C CA . ILE A 1 185 ? -6.373 -2.434 -25.316 1.00 59.34 185 ILE A CA 1
ATOM 1456 C C . ILE A 1 185 ? -4.917 -2.689 -25.725 1.00 59.34 185 ILE A C 1
ATOM 1458 O O . ILE A 1 185 ? -4.487 -3.847 -25.738 1.00 59.34 185 ILE A O 1
ATOM 1462 N N . PRO A 1 186 ? -4.131 -1.644 -26.042 1.00 57.56 186 PRO A N 1
ATOM 1463 C CA . PRO A 1 186 ? -2.714 -1.798 -26.303 1.00 57.56 186 PRO A CA 1
ATOM 1464 C C . PRO A 1 186 ? -2.059 -2.485 -25.107 1.00 57.56 186 PRO A C 1
ATOM 1466 O O . PRO A 1 186 ? -2.159 -2.036 -23.964 1.00 57.56 186 PRO A O 1
ATOM 1469 N N . LYS A 1 187 ? -1.412 -3.620 -25.374 1.00 63.84 187 LYS A N 1
ATOM 1470 C CA . LYS A 1 187 ? -0.670 -4.358 -24.357 1.00 63.84 187 LYS A CA 1
ATOM 1471 C C . LYS A 1 187 ? 0.550 -3.537 -23.963 1.00 63.84 187 LYS A C 1
ATOM 1473 O O . LYS A 1 187 ? 1.497 -3.391 -24.736 1.00 63.84 187 LYS A O 1
ATOM 1478 N N . THR A 1 188 ? 0.536 -3.020 -22.745 1.00 65.19 188 THR A N 1
ATOM 1479 C CA . THR A 1 188 ? 1.667 -2.286 -22.192 1.00 65.19 188 THR A CA 1
ATOM 1480 C C . THR A 1 188 ? 2.782 -3.260 -21.822 1.00 65.19 188 THR A C 1
ATOM 1482 O O . THR A 1 188 ? 2.654 -4.047 -20.885 1.00 65.19 188 THR A O 1
ATOM 1485 N N . THR A 1 189 ? 3.900 -3.205 -22.546 1.00 71.31 189 THR A N 1
ATOM 1486 C CA . THR A 1 189 ? 5.107 -3.950 -22.168 1.00 71.31 189 THR A CA 1
ATOM 1487 C C . THR A 1 189 ? 5.853 -3.177 -21.092 1.00 71.31 189 THR A C 1
ATOM 1489 O O . THR A 1 189 ? 5.976 -1.959 -21.166 1.00 71.31 189 THR A O 1
ATOM 1492 N N . THR A 1 190 ? 6.357 -3.873 -20.081 1.00 67.50 190 THR A N 1
ATOM 1493 C CA . THR A 1 190 ? 7.089 -3.281 -18.961 1.00 67.50 190 THR A CA 1
ATOM 1494 C C . THR A 1 190 ? 8.335 -4.106 -18.678 1.00 67.50 190 THR A C 1
ATOM 1496 O O . THR A 1 190 ? 8.301 -5.330 -18.787 1.00 67.50 190 THR A O 1
ATOM 1499 N N . ARG A 1 191 ? 9.433 -3.448 -18.298 1.00 66.44 191 ARG A N 1
ATOM 1500 C CA . ARG A 1 191 ? 10.670 -4.125 -17.886 1.00 66.44 191 ARG A CA 1
ATOM 1501 C C . ARG A 1 191 ? 10.719 -4.211 -16.359 1.00 66.44 191 ARG A C 1
ATOM 1503 O O . ARG A 1 191 ? 10.958 -3.190 -15.718 1.00 66.44 191 ARG A O 1
ATOM 1510 N N . ILE A 1 192 ? 10.435 -5.396 -15.813 1.00 60.06 192 ILE A N 1
ATOM 1511 C CA . ILE A 1 192 ? 10.423 -5.699 -14.366 1.00 60.06 192 ILE A CA 1
ATOM 1512 C C . ILE A 1 192 ? 11.816 -6.113 -13.892 1.00 60.06 192 ILE A C 1
ATOM 1514 O O . ILE A 1 192 ? 12.495 -6.837 -14.655 1.00 60.06 192 ILE A O 1
#

Organism: Meganyctiphanes norvegica (NCBI:txid48144)